Protein AF-A0A367IT60-F1 (afdb_monomer_lite)

Organism: Rhizopus stolonifer (NCBI:txid4846)

Foldseek 3Di:
DWDKFKKWFDFQVVLCVLQVDACVLQVCSQVLSQLQQQQKWKDDPLWIKGQHGKDKAWCDCVNHVPHDDPDPPADDQFQPAQARNGRWGFFWHQDPVATFTWIDGNTIIITRQWMATQAVRDIDHGRHDPPDGDDSVMTIMTTPVSVVVSVVVVVVSVVVPPDDDDDDPDDDAHEHDDDDDDDTMWIGTRPDHDIDDDHDDDDPDDDD

Structure (mmCIF, N/CA/C/O backbone):
data_AF-A0A367IT60-F1
#
_entry.id   AF-A0A367IT60-F1
#
loop_
_atom_site.group_PDB
_atom_site.id
_atom_site.type_symbol
_atom_site.label_atom_id
_atom_site.label_alt_id
_atom_site.label_comp_id
_atom_site.label_asym_id
_atom_site.label_entity_id
_atom_site.label_seq_id
_atom_site.pdbx_PDB_ins_code
_atom_site.Cartn_x
_atom_site.Cartn_y
_atom_site.Cartn_z
_atom_site.occupancy
_atom_site.B_iso_or_equiv
_atom_site.auth_seq_id
_atom_site.auth_comp_id
_atom_site.auth_asym_id
_atom_site.auth_atom_id
_atom_site.pdbx_PDB_model_num
ATOM 1 N N . MET A 1 1 ? 6.412 -28.898 -2.284 1.00 34.16 1 MET A N 1
ATOM 2 C CA . MET A 1 1 ? 5.123 -28.347 -1.826 1.00 34.16 1 MET A CA 1
ATOM 3 C C . MET A 1 1 ? 4.813 -27.210 -2.779 1.00 34.16 1 MET A C 1
ATOM 5 O O . MET A 1 1 ? 5.613 -26.288 -2.839 1.00 34.16 1 MET A O 1
ATOM 9 N N . ASN A 1 2 ? 3.789 -27.350 -3.621 1.00 36.22 2 ASN A N 1
ATOM 10 C CA . ASN A 1 2 ? 3.426 -26.314 -4.592 1.00 36.22 2 ASN A CA 1
ATOM 11 C C . ASN A 1 2 ? 2.571 -25.274 -3.866 1.00 36.22 2 ASN A C 1
ATOM 13 O O . ASN A 1 2 ? 1.604 -25.653 -3.205 1.00 36.22 2 ASN A O 1
ATOM 17 N N . LEU A 1 3 ? 2.954 -23.999 -3.942 1.00 42.91 3 LEU A N 1
ATOM 18 C CA . LEU A 1 3 ? 2.134 -22.900 -3.444 1.00 42.91 3 LEU A CA 1
ATOM 19 C C . LEU A 1 3 ? 1.225 -22.458 -4.593 1.00 42.91 3 LEU A C 1
ATOM 21 O O . LEU A 1 3 ? 1.714 -21.967 -5.608 1.00 42.91 3 LEU A O 1
ATOM 25 N N . HIS A 1 4 ? -0.073 -22.699 -4.440 1.00 52.97 4 HIS A N 1
ATOM 26 C CA . HIS A 1 4 ? -1.099 -22.313 -5.398 1.00 52.97 4 HIS A CA 1
ATOM 27 C C . HIS A 1 4 ? -1.731 -21.011 -4.909 1.00 52.97 4 HIS A C 1
ATOM 29 O O . HIS A 1 4 ? -2.380 -21.011 -3.863 1.00 52.97 4 HIS A O 1
ATOM 35 N N . VAL A 1 5 ? -1.522 -19.918 -5.641 1.00 56.31 5 VAL A N 1
ATOM 36 C CA . VAL A 1 5 ? -2.096 -18.606 -5.313 1.00 56.31 5 VAL A CA 1
ATOM 37 C C . VAL A 1 5 ? -3.173 -18.300 -6.341 1.00 56.31 5 VAL A C 1
ATOM 39 O O . VAL A 1 5 ? -2.920 -18.312 -7.548 1.00 56.31 5 VAL A O 1
ATOM 42 N N . GLU A 1 6 ? -4.391 -18.081 -5.858 1.00 62.41 6 GLU A N 1
ATOM 43 C CA . GLU A 1 6 ? -5.537 -17.724 -6.686 1.00 62.41 6 GLU A CA 1
ATOM 44 C C . GLU A 1 6 ? -5.772 -16.231 -6.533 1.00 62.41 6 GLU A C 1
ATOM 46 O O . GLU A 1 6 ? -5.955 -15.737 -5.428 1.00 62.41 6 GLU A O 1
ATOM 51 N N . ILE A 1 7 ? -5.741 -15.495 -7.636 1.00 65.81 7 ILE A N 1
ATOM 52 C CA . ILE A 1 7 ? -5.721 -14.041 -7.604 1.00 65.81 7 ILE A CA 1
ATOM 53 C C . ILE A 1 7 ? -6.956 -13.489 -8.310 1.00 65.81 7 ILE A C 1
ATOM 55 O O . ILE A 1 7 ? -7.260 -13.861 -9.446 1.00 65.81 7 ILE A O 1
ATOM 59 N N . VAL A 1 8 ? -7.635 -12.544 -7.661 1.00 70.69 8 VAL A N 1
ATOM 60 C CA . VAL A 1 8 ? -8.839 -11.890 -8.183 1.00 70.69 8 VAL A CA 1
ATOM 61 C C . VAL A 1 8 ? -8.596 -10.401 -8.374 1.00 70.69 8 VAL A C 1
ATOM 63 O O . VAL A 1 8 ? -7.929 -9.723 -7.587 1.00 70.69 8 VAL A O 1
ATOM 66 N N . ARG A 1 9 ? -9.163 -9.870 -9.460 1.00 68.31 9 ARG A N 1
ATOM 67 C CA . ARG A 1 9 ? -9.244 -8.427 -9.664 1.00 68.31 9 ARG A CA 1
ATOM 68 C C . ARG A 1 9 ? -10.384 -7.876 -8.816 1.00 68.31 9 ARG A C 1
ATOM 70 O O . ARG A 1 9 ? -11.542 -8.168 -9.095 1.00 68.31 9 ARG A O 1
ATOM 77 N N . ILE A 1 10 ? -10.052 -7.034 -7.848 1.00 66.50 10 ILE A N 1
ATOM 78 C CA . ILE A 1 10 ? -11.044 -6.456 -6.938 1.00 66.50 10 ILE A CA 1
ATOM 79 C C . ILE A 1 10 ? -11.822 -5.329 -7.639 1.00 66.50 10 ILE A C 1
ATOM 81 O O . ILE A 1 10 ? -11.261 -4.602 -8.470 1.00 66.50 10 ILE A O 1
ATOM 85 N N . GLN A 1 11 ? -13.115 -5.194 -7.321 1.00 64.44 11 GLN A N 1
ATOM 86 C CA . GLN A 1 11 ? -13.953 -4.073 -7.762 1.00 64.44 11 GLN A CA 1
ATOM 87 C C . GLN A 1 11 ? -13.959 -2.906 -6.758 1.00 64.44 11 GLN A C 1
ATOM 89 O O . GLN A 1 11 ? -13.583 -3.049 -5.598 1.00 64.44 11 GLN A O 1
ATOM 94 N N . GLN A 1 12 ? -14.402 -1.734 -7.222 1.00 60.06 12 GLN A N 1
ATOM 95 C CA . GLN A 1 12 ? -14.350 -0.453 -6.509 1.00 60.06 12 GLN A CA 1
ATOM 96 C C . GLN A 1 12 ? -14.848 -0.509 -5.050 1.00 60.06 12 GLN A C 1
ATOM 98 O O . GLN A 1 12 ? -14.154 -0.061 -4.137 1.00 60.06 12 GLN A O 1
ATOM 103 N N . ASP A 1 13 ? -16.024 -1.094 -4.821 1.00 60.28 13 ASP A N 1
ATOM 104 C CA . ASP A 1 13 ? -16.688 -1.059 -3.510 1.00 60.28 13 ASP A CA 1
ATOM 105 C C . ASP A 1 13 ? -16.066 -2.027 -2.491 1.00 60.28 13 ASP A C 1
ATOM 107 O O . ASP A 1 13 ? -16.102 -1.785 -1.285 1.00 60.28 13 ASP A O 1
ATOM 111 N N . GLU A 1 14 ? -15.436 -3.100 -2.968 1.00 67.06 14 GLU A N 1
ATOM 112 C CA . GLU A 1 14 ? -14.807 -4.113 -2.120 1.00 67.06 14 GLU A CA 1
ATOM 113 C C . GLU A 1 14 ? -13.470 -3.606 -1.565 1.00 67.06 14 GLU A C 1
ATOM 115 O O . GLU A 1 14 ? -13.200 -3.736 -0.375 1.00 67.06 14 GLU A O 1
ATOM 120 N N . MET A 1 15 ? -12.647 -2.946 -2.387 1.00 68.81 15 MET A N 1
ATOM 121 C CA . MET A 1 15 ? -11.291 -2.545 -1.989 1.00 68.81 15 MET A CA 1
ATOM 122 C C . MET A 1 15 ? -11.267 -1.437 -0.935 1.00 68.81 15 MET A C 1
ATOM 124 O O . MET A 1 15 ? -10.523 -1.529 0.046 1.00 68.81 15 MET A O 1
ATOM 128 N N . THR A 1 16 ? -12.111 -0.417 -1.111 1.00 63.84 16 THR A N 1
ATOM 129 C CA . THR A 1 16 ? -12.249 0.674 -0.137 1.00 63.84 16 THR A CA 1
ATOM 130 C C . THR A 1 16 ? -12.688 0.126 1.223 1.00 63.84 16 THR A C 1
ATOM 132 O O . THR A 1 16 ? -12.160 0.520 2.256 1.00 63.84 16 THR A O 1
ATOM 135 N N . GLY A 1 17 ? -13.590 -0.862 1.235 1.00 73.56 17 GLY A N 1
ATOM 136 C CA . GLY A 1 17 ? -14.027 -1.523 2.463 1.00 73.56 17 GLY A CA 1
ATOM 137 C C . GLY A 1 17 ? -12.948 -2.372 3.143 1.00 73.56 17 GLY A C 1
ATOM 138 O O . GLY A 1 17 ? -13.026 -2.574 4.354 1.00 73.56 17 GLY A O 1
ATOM 139 N N . LEU A 1 18 ? -11.950 -2.864 2.408 1.00 81.19 18 LEU A N 1
ATOM 140 C CA . LEU A 1 18 ? -10.878 -3.688 2.968 1.00 81.19 18 LEU A CA 1
ATOM 141 C C . LEU A 1 18 ? -9.749 -2.832 3.564 1.00 81.19 18 LEU A C 1
ATOM 143 O O . LEU A 1 18 ? -9.312 -3.070 4.692 1.00 81.19 18 LEU A O 1
ATOM 147 N N . LEU A 1 19 ? -9.278 -1.825 2.828 1.00 84.00 19 LEU A N 1
ATOM 148 C CA . LEU A 1 19 ? -8.093 -1.051 3.216 1.00 84.00 19 LEU A CA 1
ATOM 149 C C . LEU A 1 19 ? -8.421 0.190 4.058 1.00 84.00 19 LEU A C 1
ATOM 151 O O . LEU A 1 19 ? -7.599 0.588 4.875 1.00 84.00 19 LEU A O 1
ATOM 155 N N . ASP A 1 20 ? -9.621 0.763 3.934 1.00 84.88 20 ASP A N 1
ATOM 156 C CA . ASP A 1 20 ? -9.965 2.063 4.532 1.00 84.88 20 ASP A CA 1
ATOM 157 C C . ASP A 1 20 ? -10.677 1.963 5.893 1.00 84.88 20 ASP A C 1
ATOM 159 O O . ASP A 1 20 ? -11.515 2.787 6.262 1.00 84.88 20 ASP A O 1
ATOM 163 N N . ARG A 1 21 ? -10.385 0.913 6.667 1.00 84.25 21 ARG A N 1
ATOM 164 C CA . ARG A 1 21 ? -10.966 0.741 8.007 1.00 84.25 21 ARG A CA 1
ATOM 165 C C . ARG A 1 21 ? -10.292 1.656 9.022 1.00 84.25 21 ARG A C 1
ATOM 167 O O . ARG A 1 21 ? -9.098 1.930 8.931 1.00 84.25 21 ARG A O 1
ATOM 174 N N . ASP A 1 22 ? -11.061 2.083 10.019 1.00 82.25 22 ASP A N 1
ATOM 175 C CA . ASP A 1 22 ? -10.559 2.897 11.123 1.00 82.25 22 ASP A CA 1
ATOM 176 C C . ASP A 1 22 ? -9.694 2.055 12.077 1.00 82.25 22 ASP A C 1
ATOM 178 O O . ASP A 1 22 ? -10.167 1.124 12.739 1.00 82.25 22 ASP A O 1
ATOM 182 N N . TRP A 1 23 ? -8.408 2.392 12.149 1.00 86.38 23 TRP A N 1
ATOM 183 C CA . TRP A 1 23 ? -7.440 1.720 13.013 1.00 86.38 23 TRP A CA 1
ATOM 184 C C . TRP A 1 23 ? -7.543 2.150 14.481 1.00 86.38 23 TRP A C 1
ATOM 186 O O . TRP A 1 23 ? -7.019 1.441 15.340 1.00 86.38 23 TRP A O 1
ATOM 196 N N . LEU A 1 24 ? -8.235 3.253 14.800 1.00 83.31 24 LEU A N 1
ATOM 197 C CA . LEU A 1 24 ? -8.541 3.615 16.190 1.00 83.31 24 LEU A CA 1
ATOM 198 C C . LEU A 1 24 ? -9.512 2.602 16.790 1.00 83.31 24 LEU A C 1
ATOM 200 O O . LEU A 1 24 ? -9.341 2.162 17.928 1.00 83.31 24 LEU A O 1
ATOM 204 N N . GLN A 1 25 ? -10.519 2.214 16.007 1.00 81.88 25 GLN A N 1
ATOM 205 C CA . GLN A 1 25 ? -11.516 1.234 16.418 1.00 81.88 25 GLN A CA 1
ATOM 206 C C . GLN A 1 25 ? -10.992 -0.204 16.307 1.00 81.88 25 GLN A C 1
ATOM 208 O O . GLN A 1 25 ? -11.283 -1.033 17.171 1.00 81.88 25 GLN A O 1
ATOM 213 N N . TYR A 1 26 ? -10.204 -0.502 15.269 1.00 82.00 26 TYR A N 1
ATOM 214 C CA . TYR A 1 26 ? -9.734 -1.854 14.972 1.00 82.00 26 TYR A CA 1
ATOM 215 C C . TYR A 1 26 ? -8.217 -1.892 14.724 1.00 82.00 26 TYR A C 1
ATOM 217 O O . TYR A 1 26 ? -7.756 -2.096 13.602 1.00 82.00 26 TYR A O 1
ATOM 225 N N . LEU A 1 27 ? -7.412 -1.727 15.777 1.00 80.44 27 LEU A N 1
ATOM 226 C CA . LEU A 1 27 ? -5.946 -1.624 15.668 1.00 80.44 27 LEU A CA 1
ATOM 227 C C . LEU A 1 27 ? -5.282 -2.832 14.977 1.00 80.44 27 LEU A C 1
ATOM 229 O O . LEU A 1 27 ? -4.270 -2.689 14.293 1.00 80.44 27 LEU A O 1
ATOM 233 N N . GLN A 1 28 ? -5.853 -4.028 15.126 1.00 79.56 28 GLN A N 1
ATOM 234 C CA . GLN A 1 28 ? -5.410 -5.261 14.468 1.00 79.56 28 GLN A CA 1
ATOM 235 C C . GLN A 1 28 ? -5.535 -5.215 12.939 1.00 79.56 28 GLN A C 1
ATOM 237 O O . GLN A 1 28 ? -4.844 -5.971 12.250 1.00 79.56 28 GLN A O 1
ATOM 242 N N . MET A 1 29 ? -6.362 -4.314 12.397 1.00 83.62 29 MET A N 1
ATOM 243 C CA . MET A 1 29 ? -6.548 -4.199 10.955 1.00 83.62 29 MET A CA 1
ATOM 244 C C . MET A 1 29 ? -5.272 -3.788 10.252 1.00 83.62 29 MET A C 1
ATOM 246 O O . MET A 1 29 ? -5.052 -4.309 9.173 1.00 83.62 29 MET A O 1
ATOM 250 N N . ARG A 1 30 ? -4.378 -3.015 10.889 1.00 85.75 30 ARG A N 1
ATOM 251 C CA . ARG A 1 30 ? -3.063 -2.67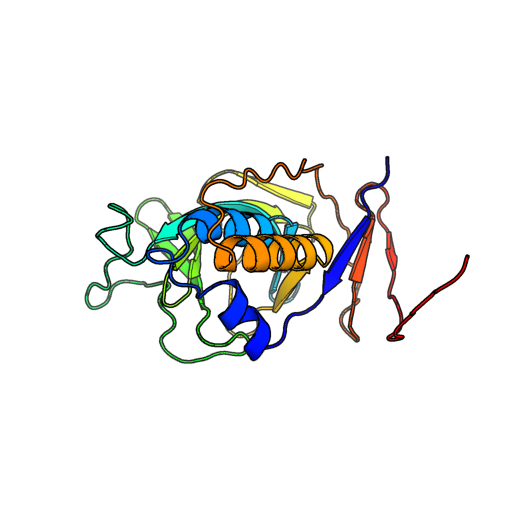1 10.318 1.00 85.75 30 ARG A CA 1
ATOM 252 C C . ARG A 1 30 ? -2.305 -3.897 9.811 1.00 85.75 30 ARG A C 1
ATOM 254 O O . ARG A 1 30 ? -1.719 -3.876 8.739 1.00 85.75 30 ARG A O 1
ATOM 261 N N . TYR A 1 31 ? -2.349 -4.984 10.583 1.00 82.81 31 TYR A N 1
ATOM 262 C CA . TYR A 1 31 ? -1.670 -6.222 10.241 1.00 82.81 31 TYR A CA 1
ATOM 263 C C . TYR A 1 31 ? -2.458 -6.971 9.159 1.00 82.81 31 TYR A C 1
ATOM 265 O O . TYR A 1 31 ? -1.868 -7.473 8.206 1.00 82.81 31 TYR A O 1
ATOM 273 N N . CYS A 1 32 ? -3.786 -7.035 9.290 1.00 84.38 32 CYS A N 1
ATOM 274 C CA . CYS A 1 32 ? -4.641 -7.763 8.350 1.00 84.38 32 CYS A CA 1
ATOM 275 C C . CYS A 1 32 ? -4.576 -7.143 6.952 1.00 84.38 32 CYS A C 1
ATOM 277 O O . CYS A 1 32 ? -4.433 -7.857 5.967 1.00 84.38 32 CYS A O 1
ATOM 279 N N . THR A 1 33 ? -4.604 -5.814 6.865 1.00 88.69 33 THR A N 1
ATOM 280 C CA . THR A 1 33 ? -4.439 -5.070 5.616 1.00 88.69 33 THR A CA 1
ATOM 281 C C . THR A 1 33 ? -3.029 -5.202 5.055 1.00 88.69 33 THR A C 1
ATOM 283 O O . THR A 1 33 ? -2.875 -5.284 3.842 1.00 88.69 33 THR A O 1
ATOM 286 N N . SER A 1 34 ? -1.994 -5.284 5.903 1.00 89.75 34 SER A N 1
ATOM 287 C CA . SER A 1 34 ? -0.647 -5.608 5.423 1.00 89.75 34 SER A CA 1
ATOM 288 C C . SER A 1 34 ? -0.603 -6.992 4.786 1.00 89.75 34 SER A C 1
ATOM 290 O O . SER A 1 34 ? -0.125 -7.098 3.666 1.00 89.75 34 SER A O 1
ATOM 292 N N . GLN A 1 35 ? -1.138 -8.028 5.443 1.00 86.06 35 GLN A N 1
ATOM 293 C CA . GLN A 1 35 ? -1.183 -9.384 4.873 1.00 86.06 35 GLN A CA 1
ATOM 294 C C . GLN A 1 35 ? -2.028 -9.458 3.605 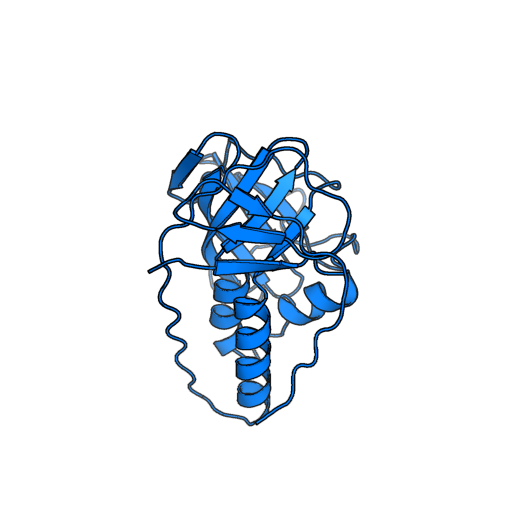1.00 86.06 35 GLN A C 1
ATOM 296 O O . GLN A 1 35 ? -1.641 -10.142 2.667 1.00 86.06 35 GLN A O 1
ATOM 301 N N . LEU A 1 36 ? -3.130 -8.706 3.547 1.00 88.06 36 LEU A N 1
ATOM 302 C CA . LEU A 1 36 ? -3.949 -8.595 2.345 1.00 88.06 36 LEU A CA 1
ATOM 303 C C . LEU A 1 36 ? -3.132 -8.123 1.136 1.00 88.06 36 LEU A C 1
ATOM 305 O O . LEU A 1 36 ? -3.354 -8.589 0.024 1.00 88.06 36 LEU A O 1
ATOM 309 N N . LEU A 1 37 ? -2.192 -7.202 1.360 1.00 90.81 37 LEU A N 1
ATOM 310 C CA . LEU A 1 37 ? -1.327 -6.651 0.320 1.00 90.81 37 LEU A CA 1
ATOM 311 C C . LEU A 1 37 ? -0.078 -7.492 0.049 1.00 90.81 37 LEU A C 1
ATOM 313 O O . LEU A 1 37 ? 0.557 -7.297 -0.985 1.00 90.81 37 LEU A O 1
ATOM 317 N N . VAL A 1 38 ? 0.298 -8.420 0.929 1.00 85.12 38 VAL A N 1
ATOM 318 C CA . VAL A 1 38 ? 1.386 -9.348 0.613 1.00 85.12 38 VAL A CA 1
ATOM 319 C C . VAL A 1 38 ? 0.902 -10.347 -0.441 1.00 85.12 38 VAL A C 1
ATOM 321 O O . VAL A 1 38 ? -0.216 -10.848 -0.379 1.00 85.12 38 VAL A O 1
ATOM 324 N N . VAL A 1 39 ? 1.744 -10.610 -1.442 1.00 84.38 39 VAL A N 1
ATOM 325 C CA . VAL A 1 39 ? 1.434 -11.358 -2.676 1.00 84.38 39 VAL A CA 1
ATOM 326 C C . VAL A 1 39 ? 0.454 -10.629 -3.608 1.00 84.38 39 VAL A C 1
ATOM 328 O O . VAL A 1 39 ? 0.178 -11.105 -4.708 1.00 84.38 39 VAL A O 1
ATOM 331 N N . ALA A 1 40 ? -0.010 -9.425 -3.256 1.00 90.06 40 ALA A N 1
ATOM 332 C CA . ALA A 1 40 ? -0.782 -8.618 -4.188 1.00 90.06 40 ALA A CA 1
ATOM 333 C C . ALA A 1 40 ? 0.046 -8.293 -5.437 1.00 90.06 40 ALA A C 1
ATOM 335 O O . ALA A 1 40 ? 1.242 -7.995 -5.353 1.00 90.06 40 ALA A O 1
ATOM 336 N N . ILE A 1 41 ? -0.603 -8.331 -6.599 1.00 91.25 41 ILE A N 1
ATOM 337 C CA . ILE A 1 41 ? 0.041 -8.042 -7.878 1.00 91.25 41 ILE A CA 1
ATOM 338 C C . ILE A 1 41 ? -0.430 -6.685 -8.383 1.00 91.25 41 ILE A C 1
ATOM 340 O O . ILE A 1 41 ? -1.628 -6.443 -8.546 1.00 91.25 41 ILE A O 1
ATOM 344 N N . LEU A 1 42 ? 0.532 -5.814 -8.677 1.00 92.38 42 LEU A N 1
ATOM 345 C CA . LEU A 1 42 ? 0.320 -4.560 -9.384 1.00 92.38 42 LEU A CA 1
ATOM 346 C C . LEU A 1 42 ? 0.756 -4.720 -10.838 1.00 92.38 42 LEU A C 1
ATOM 348 O O . LEU A 1 42 ? 1.857 -5.194 -11.112 1.00 92.38 42 LEU A O 1
ATOM 352 N N . VAL A 1 43 ? -0.098 -4.309 -11.772 1.00 91.00 43 VAL A N 1
ATOM 353 C CA . VAL A 1 43 ? 0.157 -4.389 -13.215 1.00 91.00 43 VAL A CA 1
ATOM 354 C C . VAL A 1 43 ? -0.048 -3.026 -13.857 1.00 91.00 43 VAL A C 1
ATOM 356 O O . VAL A 1 43 ? -1.145 -2.468 -13.797 1.00 91.00 43 VAL A O 1
ATOM 359 N N . GLU A 1 44 ? 0.986 -2.538 -14.535 1.00 91.00 44 GLU A N 1
ATOM 360 C CA . GLU A 1 44 ? 1.003 -1.286 -15.286 1.00 91.00 44 GLU A CA 1
ATOM 361 C C . GLU A 1 44 ? 1.603 -1.530 -16.676 1.00 91.00 44 GLU A C 1
ATOM 363 O O . GLU A 1 44 ? 2.791 -1.826 -16.814 1.00 91.00 44 GLU A O 1
ATOM 368 N N . GLY A 1 45 ? 0.783 -1.421 -1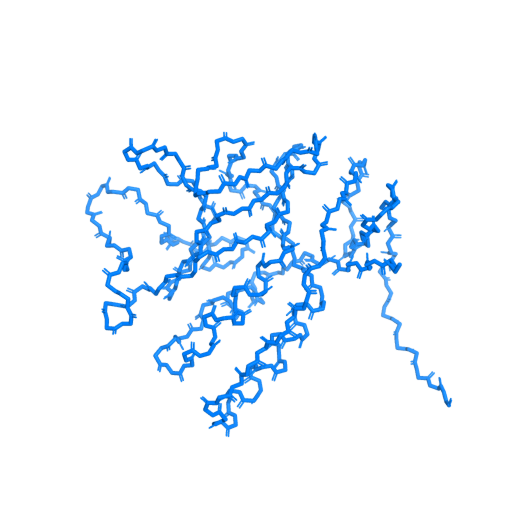7.725 1.00 89.00 45 GLY A N 1
ATOM 369 C CA . GLY A 1 45 ? 1.207 -1.764 -19.084 1.00 89.00 45 GLY A CA 1
ATOM 370 C C . GLY A 1 45 ? 1.729 -3.205 -19.169 1.00 89.00 45 GLY A C 1
ATOM 371 O O . GLY A 1 45 ? 0.987 -4.145 -18.880 1.00 89.00 45 GLY A O 1
ATOM 372 N N . SER A 1 46 ? 2.997 -3.355 -19.563 1.00 86.62 46 SER A N 1
ATOM 373 C CA . SER A 1 46 ? 3.725 -4.632 -19.628 1.00 86.62 46 SER A CA 1
ATOM 374 C C . SER A 1 46 ? 4.524 -4.960 -18.361 1.00 86.62 46 SER A C 1
ATOM 376 O O . SER A 1 46 ? 5.151 -6.012 -18.301 1.00 86.62 46 SER A O 1
ATOM 378 N N . THR A 1 47 ? 4.551 -4.067 -17.371 1.00 88.94 47 THR A N 1
ATOM 379 C CA . THR A 1 47 ? 5.300 -4.271 -16.129 1.00 88.94 47 THR A CA 1
ATOM 380 C C . THR A 1 47 ? 4.360 -4.785 -15.052 1.00 88.94 47 THR A C 1
ATOM 382 O O . THR A 1 47 ? 3.287 -4.224 -14.817 1.00 88.94 47 THR A O 1
ATOM 385 N N . SER A 1 48 ? 4.779 -5.828 -14.347 1.00 90.12 48 SER A N 1
ATOM 386 C CA . SER A 1 48 ? 4.026 -6.383 -13.225 1.00 90.12 48 SER A CA 1
ATOM 387 C C . SER A 1 48 ? 4.940 -6.665 -12.049 1.00 90.12 48 SER A C 1
ATOM 389 O O . SER A 1 48 ? 6.014 -7.242 -12.228 1.00 90.12 48 SER A O 1
ATOM 391 N N . ILE A 1 49 ? 4.497 -6.297 -10.851 1.00 90.88 49 ILE A N 1
ATOM 392 C CA . ILE A 1 49 ? 5.199 -6.586 -9.603 1.00 90.88 49 ILE A CA 1
ATOM 393 C C . ILE A 1 49 ? 4.294 -7.353 -8.646 1.00 90.88 49 ILE A C 1
ATOM 395 O O . ILE A 1 49 ? 3.120 -7.024 -8.508 1.00 90.88 49 ILE A O 1
ATOM 399 N N . ALA A 1 50 ? 4.852 -8.350 -7.966 1.00 91.31 50 ALA A N 1
ATOM 400 C CA . ALA A 1 50 ? 4.278 -8.925 -6.759 1.00 91.31 50 ALA A CA 1
ATOM 401 C C . ALA A 1 50 ? 4.850 -8.195 -5.542 1.00 91.31 50 ALA A C 1
ATOM 403 O O . ALA A 1 50 ? 6.059 -7.974 -5.449 1.00 91.31 50 ALA A O 1
ATOM 404 N N . ILE A 1 51 ? 3.987 -7.815 -4.611 1.00 92.25 51 ILE A N 1
ATOM 405 C CA . ILE A 1 51 ? 4.380 -7.183 -3.357 1.00 92.25 51 ILE A CA 1
ATOM 406 C C . ILE A 1 51 ? 4.811 -8.279 -2.383 1.00 92.25 51 ILE A C 1
ATOM 408 O O . ILE A 1 51 ? 4.032 -9.169 -2.060 1.00 92.25 51 ILE A O 1
ATOM 412 N N . ASN A 1 52 ? 6.046 -8.212 -1.890 1.00 90.06 52 ASN A N 1
ATOM 413 C CA . ASN A 1 52 ? 6.541 -9.159 -0.888 1.00 90.06 52 ASN A CA 1
ATOM 414 C C . ASN A 1 52 ? 6.309 -8.634 0.529 1.00 90.06 52 ASN A C 1
ATOM 416 O O . ASN A 1 52 ? 5.939 -9.391 1.420 1.00 90.06 52 ASN A O 1
ATOM 420 N N . THR A 1 53 ? 6.535 -7.335 0.733 1.00 90.50 53 THR A N 1
ATOM 421 C CA . THR A 1 53 ? 6.434 -6.709 2.051 1.00 90.50 53 THR A CA 1
ATOM 422 C C . THR A 1 53 ? 5.942 -5.279 1.917 1.00 90.50 53 THR A C 1
ATOM 424 O O . THR A 1 53 ? 6.371 -4.539 1.026 1.00 90.50 53 THR A O 1
ATOM 427 N N . VAL A 1 54 ? 5.077 -4.885 2.850 1.00 94.25 54 VAL A N 1
ATOM 428 C CA . VAL A 1 54 ? 4.655 -3.500 3.044 1.00 94.25 54 VAL A CA 1
ATOM 429 C C . VAL A 1 54 ? 4.910 -3.052 4.475 1.00 94.25 54 VAL A C 1
ATOM 431 O O . VAL A 1 54 ? 4.848 -3.854 5.407 1.00 94.25 54 VAL A O 1
ATOM 434 N N . GLU A 1 55 ? 5.145 -1.761 4.649 1.00 93.56 55 GLU A N 1
ATOM 435 C CA . GLU A 1 55 ? 5.166 -1.099 5.946 1.00 93.56 55 GLU A CA 1
ATOM 436 C C . GLU A 1 55 ? 3.896 -0.242 6.096 1.00 93.56 55 GLU A C 1
ATOM 438 O O . GLU A 1 55 ? 3.688 0.677 5.298 1.00 93.56 55 GLU A O 1
ATOM 443 N N . PRO A 1 56 ? 2.997 -0.578 7.041 1.00 93.56 56 PRO A N 1
ATOM 444 C CA . PRO A 1 56 ? 1.756 0.156 7.261 1.00 93.56 56 PRO A CA 1
ATOM 445 C C . PRO A 1 56 ? 1.983 1.410 8.114 1.00 93.56 56 PRO A C 1
ATOM 447 O O . PRO A 1 56 ? 2.603 1.329 9.173 1.00 93.56 56 PRO A O 1
ATOM 450 N N . TYR A 1 57 ? 1.374 2.524 7.714 1.00 93.12 57 TYR A N 1
ATOM 451 C CA . TYR A 1 57 ? 1.342 3.778 8.466 1.00 93.12 57 TYR A CA 1
ATOM 452 C C . TYR A 1 57 ? -0.087 4.290 8.623 1.00 93.12 57 TYR A C 1
ATOM 454 O O . TYR A 1 57 ? -0.866 4.285 7.663 1.00 93.12 57 TYR A O 1
ATOM 462 N N . SER A 1 58 ? -0.430 4.764 9.821 1.00 92.00 58 SER A N 1
ATOM 463 C CA . SER A 1 58 ? -1.724 5.423 10.051 1.00 92.00 58 SER A CA 1
ATOM 464 C C . SER A 1 58 ? -1.714 6.842 9.482 1.00 92.00 58 SER A C 1
ATOM 466 O O . SER A 1 58 ? -0.669 7.488 9.434 1.00 92.00 58 SER A O 1
ATOM 468 N N . ARG A 1 59 ? -2.881 7.369 9.093 1.00 91.50 59 ARG A N 1
ATOM 469 C CA . ARG A 1 59 ? -3.047 8.814 8.832 1.00 91.50 59 ARG A CA 1
ATOM 470 C C . ARG A 1 59 ? -3.341 9.620 10.094 1.00 91.50 59 ARG A C 1
ATOM 472 O O . ARG A 1 59 ? -3.279 10.845 10.056 1.00 91.50 59 ARG A O 1
ATOM 479 N N . ASP A 1 60 ? -3.669 8.948 11.194 1.00 89.25 60 ASP A N 1
ATOM 480 C CA . ASP A 1 60 ? -3.974 9.593 12.466 1.00 89.25 60 ASP A CA 1
ATOM 481 C C . ASP A 1 60 ? -2.704 9.787 13.308 1.00 89.25 60 ASP A C 1
ATOM 483 O O . ASP A 1 60 ? -2.006 8.825 13.639 1.00 89.25 60 ASP A O 1
ATOM 487 N N . ILE A 1 61 ? -2.444 11.035 13.703 1.00 89.94 61 ILE A N 1
ATOM 488 C CA . ILE A 1 61 ? -1.309 11.436 14.545 1.00 89.94 61 ILE A CA 1
ATOM 489 C C . ILE A 1 61 ? -1.279 10.745 15.914 1.00 89.94 61 ILE A C 1
ATOM 491 O O . ILE A 1 61 ? -0.207 10.552 16.483 1.00 89.94 61 ILE A O 1
ATOM 495 N N . LEU A 1 62 ? -2.437 10.368 16.459 1.00 89.31 62 LEU A N 1
ATOM 496 C CA . LEU A 1 62 ? -2.535 9.661 17.735 1.00 89.31 62 LEU A CA 1
ATOM 497 C C . LEU A 1 62 ? -2.086 8.202 17.616 1.00 89.31 62 LEU A C 1
ATOM 499 O O . LEU A 1 62 ? -1.707 7.594 18.617 1.00 89.31 62 LEU A O 1
ATOM 503 N N . LEU A 1 63 ? -2.142 7.641 16.406 1.00 86.81 63 LEU A N 1
ATOM 504 C CA . LEU A 1 63 ? -1.773 6.258 16.123 1.00 86.81 63 LEU A CA 1
ATOM 505 C C . LEU A 1 63 ? -0.361 6.121 15.563 1.00 86.81 63 LEU A C 1
ATOM 507 O O . LEU A 1 63 ? 0.268 5.085 15.781 1.00 86.81 63 LEU A O 1
ATOM 511 N N . ASP A 1 64 ? 0.124 7.129 14.838 1.00 88.94 64 ASP A N 1
ATOM 512 C CA . ASP A 1 64 ? 1.406 7.053 14.151 1.00 88.94 64 ASP A CA 1
ATOM 513 C C . ASP A 1 64 ? 2.138 8.400 14.116 1.00 88.94 64 ASP A C 1
ATOM 515 O O . ASP A 1 64 ? 1.686 9.396 13.542 1.00 88.94 64 ASP A O 1
ATOM 519 N N . ALA A 1 65 ? 3.331 8.418 14.708 1.00 89.62 65 ALA A N 1
ATOM 520 C CA . ALA A 1 65 ? 4.215 9.577 14.674 1.00 89.62 65 ALA A CA 1
ATOM 521 C C . ALA A 1 65 ? 4.732 9.876 13.255 1.00 89.62 65 ALA A C 1
ATOM 523 O O . ALA A 1 65 ? 5.095 11.017 12.972 1.00 89.62 65 ALA A O 1
ATOM 524 N N . HIS A 1 66 ? 4.736 8.875 12.370 1.00 87.69 66 HIS A N 1
ATOM 525 C CA . HIS A 1 66 ? 5.153 8.979 10.973 1.00 87.69 66 HIS A CA 1
ATOM 526 C C . HIS A 1 66 ? 3.969 9.165 10.015 1.00 87.69 66 HIS A C 1
ATOM 528 O O . HIS A 1 66 ? 4.137 8.973 8.810 1.00 87.69 66 HIS A O 1
ATOM 534 N N . HIS A 1 67 ? 2.782 9.529 10.519 1.00 88.62 67 HIS A N 1
ATOM 535 C CA . HIS A 1 67 ? 1.633 9.807 9.661 1.00 88.62 67 HIS A CA 1
ATOM 536 C C . HIS A 1 67 ? 1.989 10.829 8.573 1.00 88.62 67 HIS A C 1
ATOM 538 O O . HIS A 1 67 ? 2.697 11.815 8.805 1.00 88.62 67 HIS A O 1
ATOM 544 N N . GLU A 1 68 ? 1.482 10.596 7.364 1.00 87.88 68 GLU A N 1
ATOM 545 C CA . GLU A 1 68 ? 1.703 11.523 6.260 1.00 87.88 68 GLU A CA 1
ATOM 546 C C . GLU A 1 68 ? 1.024 12.860 6.560 1.00 87.88 68 GLU A C 1
ATOM 548 O O . GLU A 1 68 ? -0.190 12.938 6.759 1.00 87.88 68 GLU A O 1
ATOM 553 N N . GLN A 1 69 ? 1.815 13.927 6.553 1.00 82.06 69 GLN A N 1
ATOM 554 C CA . GLN A 1 69 ? 1.308 15.279 6.714 1.00 82.06 69 GLN A CA 1
ATOM 555 C C . GLN A 1 69 ? 0.944 15.841 5.347 1.00 82.06 69 GLN A C 1
ATOM 557 O O . GLN A 1 69 ? 1.788 15.949 4.457 1.00 82.06 69 GLN A O 1
ATOM 562 N N . LYS A 1 70 ? -0.315 16.252 5.192 1.00 76.44 70 LYS A N 1
ATOM 563 C CA . LYS A 1 70 ? -0.771 16.953 3.993 1.00 76.44 70 LYS A CA 1
ATOM 564 C C . LYS A 1 70 ? -0.263 18.396 4.018 1.00 76.44 70 LYS A C 1
ATOM 566 O O . LYS A 1 70 ? -0.977 19.317 4.409 1.00 76.44 70 LYS A O 1
ATOM 571 N N . LEU A 1 71 ? 1.001 18.576 3.650 1.00 78.31 71 LEU A N 1
ATOM 572 C CA . LEU A 1 71 ? 1.607 19.889 3.463 1.00 78.31 71 LEU A CA 1
ATOM 573 C C . LEU A 1 71 ? 1.175 20.474 2.113 1.00 78.31 71 LEU A C 1
ATOM 575 O O . LEU A 1 71 ? 0.952 19.748 1.144 1.00 78.31 71 LEU A O 1
ATOM 579 N N . PHE A 1 72 ? 1.032 21.798 2.057 1.00 74.31 72 PHE A N 1
ATOM 580 C CA . PHE A 1 72 ? 0.685 22.507 0.826 1.00 74.31 72 PHE A CA 1
ATOM 581 C C . PHE A 1 72 ? 1.765 22.259 -0.243 1.00 74.31 72 PHE A C 1
ATOM 583 O O . PHE A 1 72 ? 2.952 22.347 0.064 1.00 74.31 72 PHE A O 1
ATOM 590 N N . ASP A 1 73 ? 1.348 21.915 -1.465 1.00 75.50 73 ASP A N 1
ATOM 591 C CA . ASP A 1 73 ? 2.203 21.561 -2.615 1.00 75.50 73 ASP A CA 1
ATOM 592 C C . ASP A 1 73 ? 3.149 20.353 -2.438 1.00 75.50 73 ASP A C 1
ATOM 594 O O . ASP A 1 73 ? 3.993 20.094 -3.300 1.00 75.50 73 ASP A O 1
ATOM 598 N N . ALA A 1 74 ? 3.002 19.562 -1.371 1.00 81.69 74 ALA A N 1
ATOM 599 C CA . ALA A 1 74 ? 3.756 18.321 -1.213 1.00 81.69 74 ALA A CA 1
ATOM 600 C C . ALA A 1 74 ? 3.101 17.158 -1.976 1.00 81.69 74 ALA A C 1
ATOM 602 O O . ALA A 1 74 ? 1.875 17.013 -1.999 1.00 81.69 74 ALA A O 1
ATOM 603 N N . ALA A 1 75 ? 3.931 16.295 -2.571 1.00 86.69 75 ALA A N 1
ATOM 604 C CA . ALA A 1 75 ? 3.467 15.024 -3.115 1.00 86.69 75 ALA A CA 1
ATOM 605 C C . ALA A 1 75 ? 2.830 14.191 -1.996 1.00 86.69 75 ALA A C 1
ATOM 607 O O . ALA A 1 75 ? 3.359 14.118 -0.887 1.00 86.69 75 ALA A O 1
ATOM 608 N N . THR A 1 76 ? 1.693 13.573 -2.296 1.00 92.00 76 THR A N 1
ATOM 609 C CA . THR A 1 76 ? 0.862 12.914 -1.294 1.00 92.00 76 THR A CA 1
ATOM 610 C C . THR A 1 76 ? 0.271 11.619 -1.827 1.00 92.00 76 THR A C 1
ATOM 612 O O . THR A 1 76 ? -0.043 11.510 -3.015 1.00 92.00 76 THR A O 1
ATOM 615 N N . SER A 1 77 ? 0.116 10.633 -0.943 1.00 93.31 77 SER A N 1
ATOM 616 C CA . SER A 1 77 ? -0.626 9.408 -1.244 1.00 93.31 77 SER A CA 1
ATOM 617 C C . SER A 1 77 ? -2.089 9.473 -0.793 1.00 93.31 77 SER A C 1
ATOM 619 O O . SER A 1 77 ? -2.808 8.486 -0.916 1.00 93.31 77 SER A O 1
ATOM 621 N N . PHE A 1 78 ? -2.569 10.621 -0.300 1.00 92.00 78 PHE A N 1
ATOM 622 C CA . PHE A 1 78 ? -3.996 10.814 -0.053 1.00 92.00 78 PHE A CA 1
ATOM 623 C C . PHE A 1 78 ? -4.773 10.796 -1.382 1.00 92.00 78 PHE A C 1
ATOM 625 O O . PHE A 1 78 ? -4.440 11.562 -2.293 1.00 92.00 78 PHE A O 1
ATOM 632 N N . PRO A 1 79 ? -5.836 9.982 -1.504 1.00 89.81 79 PRO A N 1
ATOM 633 C CA . PRO A 1 79 ? -6.697 10.014 -2.680 1.00 89.81 79 PRO A CA 1
ATOM 634 C C . PRO A 1 79 ? -7.441 11.357 -2.733 1.00 89.81 79 PRO A C 1
ATOM 636 O O . PRO A 1 79 ? -8.085 11.774 -1.769 1.00 89.81 79 PRO A O 1
ATOM 639 N N . SER A 1 80 ? -7.331 12.070 -3.855 1.00 86.44 80 SER A N 1
ATOM 640 C CA . SER A 1 80 ? -7.992 13.370 -4.060 1.00 86.44 80 SER A CA 1
ATOM 641 C C . SER A 1 80 ? -9.423 13.234 -4.584 1.00 86.44 80 SER A C 1
ATOM 643 O O . SER A 1 80 ? -10.256 14.108 -4.351 1.00 86.44 80 SER A O 1
ATOM 645 N N . ALA A 1 81 ? -9.703 12.135 -5.278 1.00 86.38 81 ALA A N 1
ATOM 646 C CA . ALA A 1 81 ? -10.992 11.772 -5.839 1.00 86.38 81 ALA A CA 1
ATOM 647 C C . ALA A 1 81 ? -11.102 10.239 -5.865 1.00 86.38 81 ALA A C 1
ATOM 649 O O . ALA A 1 81 ? -10.067 9.568 -5.886 1.00 86.38 81 ALA A O 1
ATOM 650 N N . PRO A 1 82 ? -12.323 9.681 -5.869 1.00 84.94 82 PRO A N 1
ATOM 651 C CA . PRO A 1 82 ? -12.496 8.249 -6.038 1.00 84.94 82 PRO A CA 1
ATOM 652 C C . PRO A 1 82 ? -12.021 7.813 -7.430 1.00 84.94 82 PRO A C 1
ATOM 654 O O . PRO A 1 82 ? -12.351 8.446 -8.436 1.00 84.94 82 PRO A O 1
ATOM 657 N N . ASP A 1 83 ? -11.265 6.724 -7.476 1.00 81.62 83 ASP A N 1
ATOM 658 C CA . ASP A 1 83 ? -10.807 6.062 -8.691 1.00 81.62 83 ASP A CA 1
ATOM 659 C C . ASP A 1 83 ? -11.524 4.708 -8.878 1.00 81.62 83 ASP A C 1
ATOM 661 O O . ASP A 1 83 ? -12.582 4.446 -8.298 1.00 81.62 83 ASP A O 1
ATOM 665 N N . ARG A 1 84 ? -10.963 3.820 -9.706 1.00 81.25 84 ARG A N 1
ATOM 666 C CA . ARG A 1 84 ? -11.534 2.489 -9.972 1.00 81.25 84 ARG A CA 1
ATOM 667 C C . ARG A 1 84 ? -11.564 1.549 -8.756 1.00 81.25 84 ARG A C 1
ATOM 669 O O . ARG A 1 84 ? -12.232 0.521 -8.823 1.00 81.25 84 ARG A O 1
ATOM 676 N N . TYR A 1 85 ? -10.806 1.866 -7.713 1.00 83.75 85 TYR A N 1
ATOM 677 C CA . TYR A 1 85 ? -10.685 1.152 -6.443 1.00 83.75 85 TYR A CA 1
ATOM 678 C C . TYR A 1 85 ? -11.255 1.970 -5.272 1.00 83.75 85 TYR A C 1
ATOM 680 O O . TYR A 1 85 ? -11.071 1.600 -4.115 1.00 83.75 85 TYR A O 1
ATOM 688 N N . GLY A 1 86 ? -11.965 3.063 -5.577 1.00 86.19 86 GLY A N 1
ATOM 689 C CA . GLY A 1 86 ? -12.609 3.942 -4.613 1.00 86.19 86 GLY A CA 1
ATOM 690 C C . GLY A 1 86 ? -11.646 5.009 -4.122 1.00 86.19 86 GLY A C 1
ATOM 691 O O . GLY A 1 86 ? -10.924 5.606 -4.912 1.00 86.19 86 GLY A O 1
ATOM 692 N N . PHE A 1 87 ? -11.637 5.295 -2.823 1.00 89.38 87 PHE A N 1
ATOM 693 C CA . PHE A 1 87 ? -10.660 6.221 -2.244 1.00 89.38 87 PHE A CA 1
ATOM 694 C C . PHE A 1 87 ? -9.343 5.496 -1.950 1.00 89.38 87 PHE A C 1
ATOM 696 O O . PHE A 1 87 ? -8.907 5.393 -0.804 1.00 89.38 87 PHE A O 1
ATOM 703 N N . LEU A 1 88 ? -8.719 4.989 -3.012 1.00 90.31 88 LEU A N 1
ATOM 704 C CA . LEU A 1 88 ? -7.391 4.398 -2.991 1.00 90.31 88 LEU A CA 1
ATOM 705 C C . LEU A 1 88 ? -6.490 5.163 -3.963 1.00 90.31 88 LEU A C 1
ATOM 707 O O . LEU A 1 88 ? -6.917 5.596 -5.028 1.00 90.31 88 LEU A O 1
ATOM 711 N N . SER A 1 89 ? -5.231 5.335 -3.593 1.00 91.94 89 SER A N 1
ATOM 712 C CA . SER A 1 89 ? -4.198 5.931 -4.428 1.00 91.94 89 SER A CA 1
ATOM 713 C C . SER A 1 89 ? -3.013 4.983 -4.469 1.00 91.94 89 SER A C 1
ATOM 715 O O . SER A 1 89 ? -2.458 4.643 -3.429 1.00 91.94 89 SER A O 1
ATOM 717 N N . ILE A 1 90 ? -2.618 4.540 -5.658 1.00 93.69 90 ILE A N 1
ATOM 718 C CA . ILE A 1 90 ? -1.379 3.784 -5.851 1.00 93.69 90 ILE A CA 1
ATOM 719 C C . ILE A 1 90 ? -0.433 4.713 -6.591 1.00 93.69 90 ILE A C 1
ATOM 721 O O . ILE A 1 90 ? -0.637 5.008 -7.767 1.00 93.69 90 ILE A O 1
ATOM 725 N N . CYS A 1 91 ? 0.567 5.229 -5.888 1.00 93.56 91 CYS A N 1
ATOM 726 C CA . CYS A 1 91 ? 1.411 6.291 -6.409 1.00 93.56 91 CYS A CA 1
ATOM 727 C C . CYS A 1 91 ? 2.868 6.119 -5.996 1.00 93.56 91 CYS A C 1
ATOM 729 O O . CYS A 1 91 ? 3.217 5.364 -5.091 1.00 93.56 91 CYS A O 1
ATOM 731 N N . GLN A 1 92 ? 3.733 6.841 -6.694 1.00 93.62 92 GLN A N 1
ATOM 732 C CA . GLN A 1 92 ? 5.151 6.897 -6.404 1.00 93.62 92 GLN A CA 1
ATOM 733 C C . GLN A 1 92 ? 5.460 8.281 -5.838 1.00 93.62 92 GLN A C 1
ATOM 735 O O . GLN A 1 92 ? 5.299 9.294 -6.517 1.00 93.62 92 GLN A O 1
ATOM 740 N N . LEU A 1 93 ? 5.862 8.324 -4.571 1.00 91.75 93 LEU A N 1
ATOM 741 C CA . LEU A 1 93 ? 6.186 9.564 -3.879 1.00 91.75 93 LEU A CA 1
ATOM 742 C C . LEU A 1 93 ? 7.673 9.858 -4.027 1.00 91.75 93 LEU A C 1
ATOM 744 O O . LEU A 1 93 ? 8.512 9.016 -3.705 1.00 91.75 93 LEU A O 1
ATOM 748 N N . SER A 1 94 ? 7.999 11.058 -4.504 1.00 88.38 94 SER A N 1
ATOM 749 C CA . SER A 1 94 ? 9.378 11.543 -4.514 1.00 88.38 94 SER A CA 1
ATOM 750 C C . SER A 1 94 ? 9.795 11.883 -3.089 1.00 88.38 94 SER A C 1
ATOM 752 O O . SER A 1 94 ? 9.152 12.686 -2.416 1.00 88.38 94 SER A O 1
ATOM 754 N N . THR A 1 95 ? 10.898 11.303 -2.647 1.00 83.56 95 THR A N 1
ATOM 755 C CA . THR A 1 95 ? 11.570 11.644 -1.393 1.00 83.56 95 THR A CA 1
ATOM 756 C C . THR A 1 95 ? 12.985 12.140 -1.703 1.00 83.56 95 THR A C 1
ATOM 758 O O . THR A 1 95 ? 13.435 11.986 -2.839 1.00 83.56 95 THR A O 1
ATOM 761 N N . PRO A 1 96 ? 13.695 12.764 -0.746 1.00 82.88 96 PRO A N 1
ATOM 762 C CA . PRO A 1 96 ? 15.076 13.194 -0.966 1.00 82.88 96 PRO A CA 1
ATOM 763 C C . PRO A 1 96 ? 16.012 12.051 -1.372 1.00 82.88 96 PRO A C 1
ATOM 765 O O . PRO A 1 96 ? 16.962 12.282 -2.113 1.00 82.88 96 PRO A O 1
ATOM 768 N N . ASP A 1 97 ? 15.729 10.840 -0.886 1.00 76.88 97 ASP A N 1
ATOM 769 C CA . ASP A 1 97 ? 16.582 9.673 -1.094 1.00 76.88 97 ASP A CA 1
ATOM 770 C C . ASP A 1 97 ? 16.294 8.967 -2.426 1.00 76.88 97 ASP A C 1
ATOM 772 O O . ASP A 1 97 ? 17.231 8.529 -3.084 1.00 76.88 97 ASP A O 1
ATOM 776 N N . ASP A 1 98 ? 15.018 8.854 -2.817 1.00 86.25 98 ASP A N 1
ATOM 777 C CA . ASP A 1 98 ? 14.562 8.294 -4.099 1.00 86.25 98 ASP A CA 1
ATOM 778 C C . ASP A 1 98 ? 13.019 8.355 -4.195 1.00 86.25 98 ASP A C 1
ATOM 780 O O . ASP A 1 98 ? 12.338 9.058 -3.443 1.00 86.25 98 ASP A O 1
ATOM 784 N N . PHE A 1 99 ? 12.439 7.556 -5.080 1.00 90.50 99 PHE A N 1
ATOM 785 C CA . PHE A 1 99 ? 11.023 7.323 -5.219 1.00 90.50 99 PHE A CA 1
ATOM 786 C C . PHE A 1 99 ? 10.516 6.103 -4.443 1.00 90.50 99 PHE A C 1
ATOM 788 O O . PHE A 1 99 ? 11.072 5.005 -4.525 1.00 90.50 99 PHE A O 1
ATOM 795 N N . LYS A 1 100 ? 9.391 6.283 -3.750 1.00 93.25 100 LYS A N 1
ATOM 796 C CA . LYS A 1 100 ? 8.767 5.263 -2.903 1.00 93.25 100 LYS A CA 1
ATOM 797 C C . LYS A 1 100 ? 7.379 4.901 -3.410 1.00 93.25 100 LYS A C 1
ATOM 799 O O . LYS A 1 100 ? 6.507 5.767 -3.491 1.00 93.25 100 LYS A O 1
ATOM 804 N N . LEU A 1 101 ? 7.160 3.627 -3.727 1.00 95.50 101 LEU A N 1
ATOM 805 C CA . LEU A 1 101 ? 5.842 3.133 -4.117 1.00 95.50 101 LEU A CA 1
ATOM 806 C C . LEU A 1 101 ? 4.951 3.002 -2.879 1.00 95.50 101 LEU A C 1
ATOM 808 O O . LEU A 1 101 ? 5.278 2.283 -1.937 1.00 95.50 101 LEU A O 1
ATOM 812 N N . THR A 1 102 ? 3.824 3.704 -2.896 1.00 95.06 102 THR A N 1
ATOM 813 C CA . THR A 1 102 ? 2.890 3.796 -1.776 1.00 95.06 102 THR A CA 1
ATOM 814 C C . THR A 1 102 ? 1.475 3.475 -2.242 1.00 95.06 102 THR A C 1
ATOM 816 O O . THR A 1 102 ? 1.032 3.948 -3.288 1.00 95.06 102 THR A O 1
ATOM 819 N N . ILE A 1 103 ? 0.759 2.687 -1.443 1.00 94.88 103 ILE A N 1
ATOM 820 C CA . ILE A 1 103 ? -0.680 2.453 -1.575 1.00 94.88 103 ILE A CA 1
ATOM 821 C C . ILE A 1 103 ? -1.355 3.213 -0.433 1.00 94.88 103 ILE A C 1
ATOM 823 O O . ILE A 1 103 ? -1.229 2.826 0.724 1.00 94.88 103 ILE A O 1
ATOM 827 N N . GLY A 1 104 ? -2.017 4.324 -0.730 1.00 93.94 104 GLY A N 1
ATOM 828 C CA . GLY A 1 104 ? -2.676 5.186 0.247 1.00 93.94 104 GLY A CA 1
ATOM 829 C C . GLY A 1 104 ? -4.196 5.076 0.202 1.00 93.94 104 GLY A C 1
ATOM 830 O O . GLY A 1 104 ? -4.786 5.026 -0.872 1.00 93.94 104 GLY A O 1
ATOM 831 N N . SER A 1 105 ? -4.830 5.093 1.371 1.00 92.06 105 SER A N 1
ATOM 832 C CA . SER A 1 105 ? -6.269 5.298 1.554 1.00 92.06 105 SER A CA 1
ATOM 833 C C . SER A 1 105 ? -6.523 6.596 2.342 1.00 92.06 105 SER A C 1
ATOM 835 O O . SER A 1 105 ? -5.600 7.400 2.551 1.00 92.06 105 SER A O 1
ATOM 837 N N . LEU A 1 106 ? -7.769 6.830 2.766 1.00 89.75 106 LEU A N 1
ATOM 838 C CA . LEU A 1 106 ? -8.127 7.949 3.640 1.00 89.75 106 LEU A CA 1
ATOM 839 C C . LEU A 1 106 ? -7.655 7.727 5.082 1.00 89.75 106 LEU A C 1
ATOM 841 O O . LEU A 1 106 ? -7.265 8.692 5.738 1.00 89.75 106 LEU A O 1
ATOM 845 N N . THR A 1 107 ? -7.674 6.485 5.572 1.00 90.12 107 THR A N 1
ATOM 846 C CA . THR A 1 107 ? -7.313 6.144 6.959 1.00 90.12 107 THR A CA 1
ATOM 847 C C . THR A 1 107 ? -5.870 5.680 7.136 1.00 90.12 107 THR A C 1
ATOM 849 O O . THR A 1 107 ? -5.308 5.850 8.221 1.00 90.12 107 THR A O 1
ATOM 852 N N . CYS A 1 108 ? -5.229 5.138 6.096 1.00 92.19 108 CYS A N 1
ATOM 853 C CA . CYS A 1 108 ? -3.867 4.612 6.198 1.00 92.19 108 CYS A CA 1
ATOM 854 C C . CYS A 1 108 ? -3.057 4.720 4.897 1.00 92.19 108 CYS A C 1
ATOM 856 O O . CYS A 1 108 ? -3.526 5.200 3.865 1.00 92.19 108 CYS A O 1
ATOM 858 N N . SER A 1 109 ? -1.796 4.300 4.961 1.00 94.50 109 SER A N 1
ATOM 859 C CA . SER A 1 109 ? -0.936 4.094 3.796 1.00 94.50 109 SER A CA 1
ATOM 860 C C . SER A 1 109 ? -0.010 2.908 3.997 1.00 94.50 109 SER A C 1
ATOM 862 O O . SER A 1 109 ? 0.343 2.571 5.123 1.00 94.50 109 SER A O 1
ATOM 864 N N . PHE A 1 110 ? 0.402 2.296 2.896 1.00 95.06 110 PHE A N 1
ATOM 865 C CA . PHE A 1 110 ? 1.294 1.150 2.866 1.00 95.06 110 PHE A CA 1
ATOM 866 C C . PHE A 1 110 ? 2.466 1.465 1.950 1.00 95.06 110 PHE A C 1
ATOM 868 O O . PHE A 1 110 ? 2.297 1.617 0.739 1.00 95.06 110 PHE A O 1
ATOM 875 N N . LEU A 1 111 ? 3.654 1.561 2.532 1.00 95.00 111 LEU A N 1
ATOM 876 C CA . LEU A 1 111 ? 4.896 1.696 1.788 1.00 95.00 111 LEU A CA 1
ATOM 877 C C . LEU A 1 111 ? 5.345 0.316 1.322 1.00 95.00 111 LEU A C 1
ATOM 879 O O . LEU A 1 111 ? 5.543 -0.573 2.145 1.00 95.00 111 LEU A O 1
ATOM 883 N N . VAL A 1 112 ? 5.543 0.125 0.022 1.00 95.12 112 VAL A N 1
ATOM 884 C CA . VAL A 1 112 ? 6.121 -1.119 -0.496 1.00 95.12 112 VAL A CA 1
ATOM 885 C C . VAL A 1 112 ? 7.615 -1.129 -0.174 1.00 95.12 112 VAL A C 1
ATOM 887 O O . VAL A 1 112 ? 8.369 -0.287 -0.656 1.00 95.12 112 VAL A O 1
ATOM 890 N N . THR A 1 113 ? 8.042 -2.076 0.664 1.00 93.62 113 THR A N 1
ATOM 891 C CA . THR A 1 113 ? 9.440 -2.216 1.121 1.00 93.62 113 THR A CA 1
ATOM 892 C C . THR A 1 113 ? 10.137 -3.442 0.542 1.00 93.62 113 THR A C 1
ATOM 894 O O . THR A 1 113 ? 11.348 -3.612 0.693 1.00 93.62 113 THR A O 1
ATOM 897 N N . SER A 1 114 ? 9.392 -4.317 -0.131 1.00 91.75 114 SER A N 1
ATOM 898 C CA . SER A 1 114 ? 9.958 -5.310 -1.032 1.00 91.75 114 SER A CA 1
ATOM 899 C C . SER A 1 114 ? 8.940 -5.723 -2.086 1.00 91.75 114 SER A C 1
ATOM 901 O O . SER A 1 114 ? 7.757 -5.904 -1.793 1.00 91.75 114 SER A O 1
ATOM 903 N N . SER A 1 115 ? 9.416 -5.913 -3.312 1.00 92.06 115 SER A N 1
ATOM 904 C CA . SER A 1 115 ? 8.622 -6.438 -4.418 1.00 92.06 115 SER A CA 1
ATOM 905 C C . SER A 1 115 ? 9.464 -7.311 -5.348 1.00 92.06 115 SER A C 1
ATOM 907 O O . SER A 1 115 ? 10.696 -7.257 -5.343 1.00 92.06 115 SER A O 1
ATOM 909 N N . LEU A 1 116 ? 8.792 -8.132 -6.147 1.00 89.00 116 LEU A N 1
ATOM 910 C CA . LEU A 1 116 ? 9.373 -8.924 -7.221 1.00 89.00 116 LEU A CA 1
ATOM 911 C C . LEU A 1 116 ? 8.738 -8.498 -8.544 1.00 89.00 116 LEU A C 1
ATOM 913 O O . LEU A 1 116 ? 7.536 -8.658 -8.732 1.00 89.00 116 LEU A O 1
ATOM 917 N N . ARG A 1 117 ? 9.543 -8.016 -9.488 1.00 87.31 117 ARG A N 1
ATOM 918 C CA . ARG A 1 117 ? 9.144 -7.874 -10.890 1.00 87.31 117 ARG A CA 1
ATOM 919 C C . ARG A 1 117 ? 8.960 -9.243 -11.514 1.00 87.31 117 ARG A C 1
ATOM 921 O O . ARG A 1 117 ? 9.905 -10.025 -11.570 1.00 87.31 117 ARG A O 1
ATOM 928 N N . LEU A 1 118 ? 7.753 -9.501 -11.992 1.00 84.75 118 LEU A N 1
ATOM 929 C CA . LEU A 1 118 ? 7.343 -10.788 -12.550 1.00 84.75 118 LEU A CA 1
ATOM 930 C C . LEU A 1 118 ? 7.697 -10.895 -14.038 1.00 84.75 118 LEU A C 1
ATOM 932 O O . LEU A 1 118 ? 7.914 -11.985 -14.545 1.00 84.75 118 LEU A O 1
ATOM 936 N N . ASP A 1 119 ? 7.829 -9.763 -14.728 1.00 80.06 119 ASP A N 1
ATOM 937 C CA . ASP A 1 119 ? 8.161 -9.709 -16.154 1.00 80.06 119 ASP A CA 1
ATOM 938 C C . ASP A 1 119 ? 9.637 -10.034 -16.443 1.00 80.06 119 ASP A C 1
ATOM 940 O O . ASP A 1 119 ? 9.966 -10.591 -17.486 1.00 80.06 119 ASP A O 1
ATOM 944 N N . ILE A 1 120 ? 10.531 -9.710 -15.504 1.00 81.38 120 ILE A N 1
ATOM 945 C CA . ILE A 1 120 ? 11.981 -9.931 -15.642 1.00 81.38 120 ILE A CA 1
ATOM 946 C C . ILE A 1 120 ? 12.602 -10.709 -14.476 1.00 81.38 120 ILE A C 1
ATOM 948 O O . ILE A 1 120 ? 13.823 -10.821 -14.406 1.00 81.38 120 ILE A O 1
ATOM 952 N N . ILE A 1 121 ? 11.783 -11.215 -13.548 1.00 81.38 121 ILE A N 1
ATOM 953 C CA . ILE A 1 121 ? 12.210 -11.969 -12.357 1.00 81.38 121 ILE A CA 1
ATOM 954 C C . ILE A 1 121 ? 13.315 -11.215 -11.590 1.00 81.38 121 ILE A C 1
ATOM 956 O O . ILE A 1 121 ? 14.438 -11.688 -11.418 1.00 81.38 121 ILE A O 1
ATOM 960 N N . SER A 1 122 ? 13.004 -9.993 -11.149 1.00 83.56 122 SER A N 1
ATOM 961 C CA . SER A 1 122 ? 13.949 -9.119 -10.438 1.00 83.56 122 SER A CA 1
ATOM 962 C C . SER A 1 122 ? 13.382 -8.667 -9.100 1.00 83.56 122 SER A C 1
ATOM 964 O O . SER A 1 122 ? 12.251 -8.196 -9.029 1.00 83.56 122 SER A O 1
ATOM 966 N N . VAL A 1 123 ? 14.161 -8.803 -8.029 1.00 86.81 123 VAL A N 1
ATOM 967 C CA . VAL A 1 123 ? 13.740 -8.424 -6.676 1.00 86.81 123 VAL A CA 1
ATOM 968 C C . VAL A 1 123 ? 14.191 -7.001 -6.369 1.00 86.81 123 VAL A C 1
ATOM 970 O O . VAL A 1 123 ? 15.350 -6.651 -6.575 1.00 86.81 123 VAL A O 1
ATOM 973 N N . SER A 1 124 ? 13.285 -6.198 -5.821 1.00 86.00 124 SER A N 1
ATOM 974 C CA . SER A 1 124 ? 13.595 -4.924 -5.173 1.00 86.00 124 SER A CA 1
ATOM 975 C C . SER A 1 124 ? 13.452 -5.082 -3.657 1.00 86.00 124 SER A C 1
ATOM 977 O O . SER A 1 124 ? 12.428 -5.562 -3.160 1.00 86.00 124 SER A O 1
ATOM 979 N N . LEU A 1 125 ? 14.509 -4.724 -2.927 1.00 87.88 125 LEU A N 1
ATOM 980 C CA . LEU A 1 125 ? 14.566 -4.739 -1.465 1.00 87.88 125 LEU A CA 1
ATOM 981 C C . LEU A 1 125 ? 14.755 -3.310 -0.957 1.00 87.88 125 LEU A C 1
ATOM 983 O O . LEU A 1 125 ? 15.606 -2.581 -1.463 1.00 87.88 125 LEU A O 1
ATOM 987 N N . GLY A 1 126 ? 14.000 -2.941 0.072 1.00 88.12 126 GLY A N 1
ATOM 988 C CA . GLY A 1 126 ? 13.966 -1.587 0.613 1.00 88.12 126 GLY A CA 1
ATOM 989 C C . GLY A 1 126 ? 12.806 -0.758 0.058 1.00 88.12 126 GLY A C 1
ATOM 990 O O . GLY A 1 126 ? 12.036 -1.196 -0.791 1.00 88.12 126 GLY A O 1
ATOM 991 N N . SER A 1 127 ? 12.672 0.463 0.571 1.00 81.94 127 SER A N 1
ATOM 992 C CA . SER A 1 127 ? 11.552 1.366 0.262 1.00 81.94 127 SER A CA 1
ATOM 993 C C . SER A 1 127 ? 11.633 2.035 -1.113 1.00 81.94 127 SER A C 1
ATOM 995 O O . SER A 1 127 ? 10.681 2.684 -1.541 1.00 81.94 127 SER A O 1
ATOM 997 N N . VAL A 1 128 ? 12.763 1.893 -1.804 1.00 86.94 128 VAL A N 1
ATOM 998 C CA . VAL A 1 128 ? 13.005 2.495 -3.114 1.00 86.94 128 VAL A CA 1
ATOM 999 C C . VAL A 1 128 ? 12.416 1.611 -4.209 1.00 86.94 128 VAL A C 1
ATOM 1001 O O . VAL A 1 128 ? 12.757 0.436 -4.321 1.00 86.94 128 VAL A O 1
ATOM 1004 N N . THR A 1 129 ? 11.543 2.181 -5.039 1.00 83.25 129 THR A N 1
ATOM 1005 C CA . THR A 1 129 ? 10.934 1.494 -6.186 1.00 83.25 129 THR A CA 1
ATOM 1006 C C . THR A 1 129 ? 11.038 2.377 -7.428 1.00 83.25 129 THR A C 1
ATOM 1008 O O . THR A 1 129 ? 10.188 3.226 -7.672 1.00 83.25 129 THR A O 1
ATOM 1011 N N . THR A 1 130 ? 12.088 2.179 -8.225 1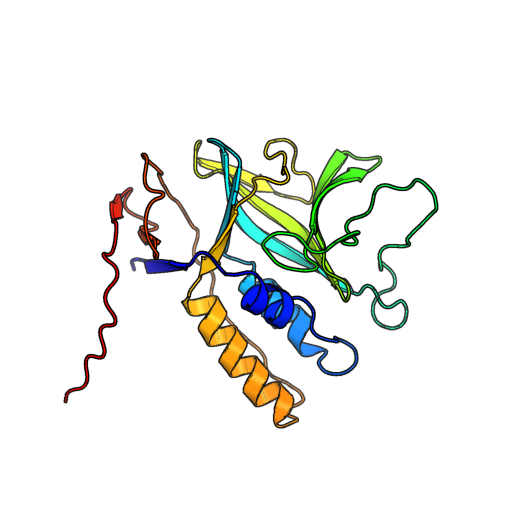.00 81.25 130 THR A N 1
ATOM 1012 C CA . THR A 1 130 ? 12.360 2.976 -9.442 1.00 81.25 130 THR A CA 1
ATOM 1013 C C . THR A 1 130 ? 11.921 2.287 -10.732 1.00 81.25 130 THR A C 1
ATOM 1015 O O . THR A 1 130 ? 11.804 2.920 -11.778 1.00 81.25 130 THR A O 1
ATOM 1018 N N . HIS A 1 131 ? 11.669 0.980 -10.676 1.00 83.38 131 HIS A N 1
ATOM 1019 C CA . HIS A 1 131 ? 11.415 0.143 -11.849 1.00 83.38 131 HIS A CA 1
ATOM 1020 C C . HIS A 1 131 ? 9.930 -0.093 -12.151 1.00 83.38 131 HIS A C 1
ATOM 1022 O O . HIS A 1 131 ? 9.606 -0.838 -13.076 1.00 83.38 131 HIS A O 1
ATOM 1028 N N . PHE A 1 132 ? 9.035 0.511 -11.372 1.00 89.50 132 PHE A N 1
ATOM 1029 C CA . PHE A 1 132 ? 7.592 0.396 -11.526 1.00 89.50 132 PHE A CA 1
ATOM 1030 C C . PHE A 1 132 ? 6.966 1.767 -11.300 1.00 89.50 132 PHE A C 1
ATOM 1032 O O . PHE A 1 132 ? 7.072 2.303 -10.203 1.00 89.50 132 PHE A O 1
ATOM 1039 N N . MET A 1 133 ? 6.340 2.324 -12.337 1.00 91.44 133 MET A N 1
ATOM 1040 C CA . MET A 1 133 ? 5.814 3.685 -12.313 1.00 91.44 133 MET A CA 1
ATOM 1041 C C . MET A 1 133 ? 4.287 3.635 -12.434 1.00 91.44 133 MET A C 1
ATOM 1043 O O . MET A 1 133 ? 3.786 3.454 -13.543 1.00 91.44 133 MET A O 1
ATOM 1047 N N . PRO A 1 134 ? 3.540 3.726 -11.321 1.00 92.81 134 PRO A N 1
ATOM 1048 C CA . PRO A 1 134 ? 2.091 3.591 -11.343 1.00 92.81 134 PRO A CA 1
ATOM 1049 C C . PRO A 1 134 ? 1.436 4.736 -12.121 1.00 92.81 134 PRO A C 1
ATOM 1051 O O . PRO A 1 134 ? 1.875 5.886 -12.055 1.00 92.81 134 PRO A O 1
ATOM 1054 N N . SER A 1 135 ? 0.355 4.426 -12.832 1.00 90.94 135 SER A N 1
ATOM 1055 C CA . SER A 1 135 ? -0.486 5.414 -13.504 1.00 90.94 135 SER A CA 1
ATOM 1056 C C . SER A 1 135 ? -1.970 5.161 -13.197 1.00 90.94 135 SER A C 1
ATOM 1058 O O . SER A 1 135 ? -2.315 4.137 -12.608 1.00 90.94 135 SER A O 1
ATOM 1060 N N . PRO A 1 136 ? -2.896 6.040 -13.620 1.00 88.38 136 PRO A N 1
ATOM 1061 C CA . PRO A 1 136 ? -4.331 5.795 -13.455 1.00 88.38 136 PRO A CA 1
ATOM 1062 C C . PRO A 1 136 ? -4.841 4.498 -14.115 1.00 88.38 136 PRO A C 1
ATOM 1064 O O . PRO A 1 136 ? -5.950 4.051 -13.819 1.00 88.38 136 PRO A O 1
ATOM 1067 N N . THR A 1 137 ? -4.072 3.882 -15.025 1.00 89.31 137 THR A N 1
ATOM 1068 C CA . THR A 1 137 ? -4.439 2.601 -15.650 1.00 89.31 137 THR A CA 1
ATOM 1069 C C . THR A 1 137 ? -4.040 1.372 -14.845 1.00 89.31 137 THR A C 1
ATOM 1071 O O . THR A 1 137 ? -4.455 0.265 -15.221 1.00 89.31 137 THR A O 1
ATOM 1074 N N . ILE A 1 138 ? -3.318 1.558 -13.735 1.00 91.38 138 ILE A N 1
ATOM 1075 C CA . ILE A 1 138 ? -2.835 0.483 -12.877 1.00 91.38 138 ILE A CA 1
ATOM 1076 C C . ILE A 1 138 ? -3.950 -0.485 -12.495 1.00 91.38 138 ILE A C 1
ATOM 1078 O O . ILE A 1 138 ? -5.130 -0.134 -12.326 1.00 91.38 138 ILE A O 1
ATOM 1082 N N . ARG A 1 139 ? -3.569 -1.754 -12.394 1.00 89.44 139 ARG A N 1
ATOM 1083 C CA . ARG A 1 139 ? -4.437 -2.822 -11.924 1.00 89.44 139 ARG A CA 1
ATOM 1084 C C . ARG A 1 139 ? -3.829 -3.461 -10.690 1.00 89.44 139 ARG A C 1
ATOM 1086 O O . ARG A 1 139 ? -2.704 -3.938 -10.747 1.00 89.44 139 ARG A O 1
ATOM 1093 N N . LEU A 1 140 ? -4.600 -3.485 -9.614 1.00 90.00 140 LEU A N 1
ATOM 1094 C CA . LEU A 1 140 ? -4.318 -4.212 -8.390 1.00 90.00 140 LEU A CA 1
ATOM 1095 C C . LEU A 1 140 ? -5.139 -5.501 -8.364 1.00 90.00 140 LEU A C 1
ATOM 1097 O O . LEU A 1 140 ? -6.341 -5.506 -8.658 1.00 90.00 140 LEU A O 1
ATOM 1101 N N . PHE A 1 141 ? -4.458 -6.581 -8.019 1.00 87.94 141 PHE A N 1
ATOM 1102 C CA . PHE A 1 141 ? -5.018 -7.901 -7.837 1.00 87.94 141 PHE A CA 1
ATOM 1103 C C . PHE A 1 141 ? -4.621 -8.447 -6.464 1.00 87.94 141 PHE A C 1
ATOM 1105 O O . PHE A 1 141 ? -3.477 -8.265 -6.046 1.00 87.94 141 PHE A O 1
ATOM 1112 N N . LEU A 1 142 ? -5.550 -9.116 -5.782 1.00 86.56 142 LEU A N 1
ATOM 1113 C CA . LEU A 1 142 ? -5.340 -9.665 -4.440 1.00 86.56 142 LEU A CA 1
ATOM 1114 C C . LEU A 1 142 ? -5.483 -11.187 -4.444 1.00 86.56 142 LEU A C 1
ATOM 1116 O O . LEU A 1 142 ? -6.274 -11.733 -5.216 1.00 86.56 142 LEU A O 1
ATOM 1120 N N . ASP A 1 143 ? -4.730 -11.848 -3.568 1.00 83.56 143 ASP A N 1
ATOM 1121 C CA . ASP A 1 143 ? -4.871 -13.281 -3.317 1.00 83.56 143 ASP A CA 1
ATOM 1122 C C . ASP A 1 143 ? -6.196 -13.581 -2.598 1.00 83.56 143 ASP A C 1
ATOM 1124 O O . ASP A 1 143 ? -6.542 -12.951 -1.597 1.00 83.56 143 ASP A O 1
ATOM 1128 N N . VAL A 1 144 ? -6.935 -14.563 -3.106 1.00 80.12 144 VAL A N 1
ATOM 1129 C CA . VAL A 1 144 ? -8.227 -15.007 -2.570 1.00 80.12 144 VAL A CA 1
ATOM 1130 C C . VAL A 1 144 ? -8.071 -15.568 -1.161 1.00 80.12 144 VAL A C 1
ATOM 1132 O O . VAL A 1 144 ? -8.930 -15.324 -0.312 1.00 80.12 144 VAL A O 1
ATOM 1135 N N . GLY A 1 145 ? -6.967 -16.267 -0.881 1.00 81.06 145 GLY A N 1
ATOM 1136 C CA . GLY A 1 145 ? -6.651 -16.753 0.461 1.00 81.06 145 GLY A CA 1
ATOM 1137 C C . GLY A 1 145 ? -6.484 -15.605 1.456 1.00 81.06 145 GLY A C 1
ATOM 1138 O O . GLY A 1 145 ? -7.082 -15.625 2.533 1.00 81.06 145 GLY A O 1
ATOM 1139 N N . SER A 1 146 ? -5.748 -14.567 1.066 1.00 83.19 146 SER A N 1
ATOM 1140 C CA . SER A 1 146 ? -5.573 -13.340 1.842 1.00 83.19 146 SER A CA 1
ATOM 1141 C C . SER A 1 146 ? -6.885 -12.579 2.067 1.00 83.19 146 SER A C 1
ATOM 1143 O O . SER A 1 146 ? -7.100 -12.073 3.170 1.00 83.19 146 SER A O 1
ATOM 1145 N N . ILE A 1 147 ? -7.793 -12.534 1.082 1.00 83.50 147 ILE A N 1
ATOM 1146 C CA . ILE A 1 147 ? -9.141 -11.952 1.252 1.00 83.50 147 ILE A CA 1
ATOM 1147 C C . ILE A 1 147 ? -9.948 -12.763 2.274 1.00 83.50 147 ILE A C 1
ATOM 1149 O O . ILE A 1 147 ? -10.480 -12.203 3.230 1.00 83.50 147 ILE A O 1
ATOM 1153 N N . ALA A 1 148 ? -9.996 -14.090 2.128 1.00 82.38 148 ALA A N 1
ATOM 1154 C CA . ALA A 1 148 ? -10.734 -14.955 3.048 1.00 82.38 148 ALA A CA 1
ATOM 1155 C C . ALA A 1 148 ? -10.187 -14.870 4.485 1.00 82.38 148 ALA A C 1
ATOM 1157 O O . ALA A 1 148 ? -10.952 -14.843 5.454 1.00 82.38 148 ALA A O 1
ATOM 1158 N N . ALA A 1 149 ? -8.862 -14.790 4.633 1.00 80.56 149 ALA A N 1
ATOM 1159 C CA . ALA A 1 149 ? -8.214 -14.577 5.920 1.00 80.56 149 ALA A CA 1
ATOM 1160 C C . ALA A 1 149 ? -8.590 -13.213 6.516 1.00 80.56 149 ALA A C 1
ATOM 1162 O O . ALA A 1 149 ? -8.936 -13.140 7.697 1.00 80.56 149 ALA A O 1
ATOM 1163 N N . TYR A 1 150 ? -8.571 -12.147 5.708 1.00 85.81 150 TYR A N 1
ATOM 1164 C CA . TYR A 1 150 ? -9.009 -10.817 6.127 1.00 85.81 150 TYR A CA 1
ATOM 1165 C C . TYR A 1 150 ? -10.443 -10.848 6.674 1.00 85.81 150 TYR A C 1
ATOM 1167 O O . TYR A 1 150 ? -10.677 -10.358 7.780 1.00 85.81 150 TYR A O 1
ATOM 1175 N N . ASP A 1 151 ? -11.385 -11.454 5.946 1.00 84.38 151 ASP A N 1
ATOM 1176 C CA . ASP A 1 151 ? -12.793 -11.511 6.352 1.00 84.38 151 ASP A CA 1
ATOM 1177 C C . ASP A 1 151 ? -12.967 -12.243 7.687 1.00 84.38 151 ASP A C 1
ATOM 1179 O O . ASP A 1 151 ? -13.677 -11.767 8.580 1.00 84.38 151 ASP A O 1
ATOM 1183 N N . ALA A 1 152 ? -12.260 -13.362 7.872 1.00 81.69 152 ALA A N 1
ATOM 1184 C CA . ALA A 1 152 ? -12.263 -14.098 9.131 1.00 81.69 152 ALA A CA 1
ATOM 1185 C C . ALA A 1 152 ? -11.750 -13.238 10.302 1.00 81.69 152 ALA A C 1
ATOM 1187 O O . ALA A 1 152 ? -12.379 -13.199 11.363 1.00 81.69 152 ALA A O 1
ATOM 1188 N N . PHE A 1 153 ? -10.650 -12.498 10.114 1.00 78.12 153 PHE A N 1
ATOM 1189 C CA . PHE A 1 153 ? -10.135 -11.589 11.144 1.00 78.12 153 PHE A CA 1
ATOM 1190 C C . PHE A 1 153 ? -11.084 -10.432 11.429 1.00 78.12 153 PHE A C 1
ATOM 1192 O O . PHE A 1 153 ? -11.238 -10.041 12.588 1.00 78.12 153 PHE A O 1
ATOM 1199 N N . TYR A 1 154 ? -11.737 -9.895 10.404 1.00 80.50 154 TYR A N 1
ATOM 1200 C CA . TYR A 1 154 ? -12.666 -8.787 10.563 1.00 80.50 154 TYR A CA 1
ATOM 1201 C C . TYR A 1 154 ? -13.907 -9.185 11.376 1.00 80.50 154 TYR A C 1
ATOM 1203 O O . TYR A 1 154 ? -14.345 -8.430 12.245 1.00 80.50 154 TYR A O 1
ATOM 1211 N N . VAL A 1 155 ? -14.436 -10.396 11.180 1.00 82.25 155 VAL A N 1
ATOM 1212 C CA . VAL A 1 155 ? -15.542 -10.924 11.999 1.00 82.25 155 VAL A CA 1
ATOM 1213 C C . VAL A 1 155 ? -15.137 -11.037 13.473 1.00 82.25 155 VAL A C 1
ATOM 1215 O O . VAL A 1 155 ? -15.869 -10.583 14.354 1.00 82.25 155 VAL A O 1
ATOM 1218 N N . LEU A 1 156 ? -13.949 -11.575 13.755 1.00 77.31 156 LEU A N 1
ATOM 1219 C CA . LEU A 1 156 ? -13.431 -11.687 15.125 1.00 77.31 156 LEU A CA 1
ATOM 1220 C C . LEU A 1 156 ? -13.168 -10.309 15.759 1.00 77.31 156 LEU A C 1
ATOM 1222 O O . LEU A 1 156 ? -13.468 -10.085 16.934 1.00 77.31 156 LEU A O 1
ATOM 1226 N N . ALA A 1 157 ? -12.674 -9.355 14.966 1.00 74.62 157 ALA A N 1
ATOM 1227 C CA . ALA A 1 157 ? -12.481 -7.969 15.374 1.00 74.62 157 ALA A CA 1
ATOM 1228 C C . ALA A 1 157 ? -13.793 -7.309 15.828 1.00 74.62 157 ALA A C 1
ATOM 1230 O O . ALA A 1 157 ? -13.816 -6.624 16.851 1.00 74.62 157 ALA A O 1
ATOM 1231 N N . GLN A 1 158 ? -14.892 -7.540 15.104 1.00 76.62 158 GLN A N 1
ATOM 1232 C CA . GLN A 1 158 ? -16.218 -7.045 15.488 1.00 76.62 158 GLN A CA 1
ATOM 1233 C C . GLN A 1 158 ? -16.758 -7.710 16.758 1.00 76.62 158 GLN A C 1
ATOM 1235 O O . GLN A 1 158 ? -17.466 -7.065 17.529 1.00 76.62 158 GLN A O 1
ATOM 1240 N N . ALA A 1 159 ? -16.395 -8.969 17.006 1.00 79.44 159 ALA A N 1
ATOM 1241 C CA . ALA A 1 159 ? -16.757 -9.695 18.224 1.00 79.44 159 ALA A CA 1
ATOM 1242 C C . ALA A 1 159 ? -16.029 -9.182 19.487 1.00 79.44 159 ALA A C 1
ATOM 1244 O O . ALA A 1 159 ? -16.337 -9.618 20.596 1.00 79.44 159 ALA A O 1
ATOM 1245 N N . GLY A 1 160 ? -15.091 -8.235 19.347 1.00 67.00 160 GLY A N 1
ATOM 1246 C CA . GLY A 1 160 ? -14.368 -7.630 20.466 1.00 67.00 160 GLY A CA 1
ATOM 1247 C C . GLY A 1 160 ? -13.168 -8.446 20.951 1.00 67.00 160 GLY A C 1
ATOM 1248 O O . GLY A 1 160 ? -12.657 -8.189 22.046 1.00 67.00 160 GLY A O 1
ATOM 1249 N N . GLU A 1 161 ? -12.692 -9.413 20.161 1.00 61.41 161 GLU A N 1
ATOM 1250 C CA . GLU A 1 161 ? -11.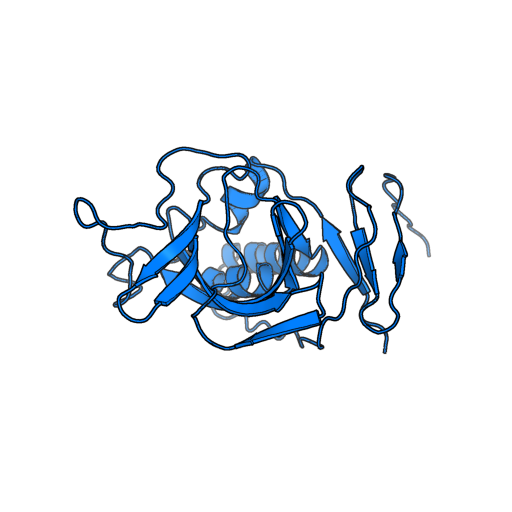484 -10.167 20.488 1.00 61.41 161 GLU A CA 1
ATOM 1251 C C . GLU A 1 161 ? -10.241 -9.279 20.339 1.00 61.41 161 GLU A C 1
ATOM 1253 O O . GLU A 1 161 ? -9.835 -8.882 19.249 1.00 61.41 161 GLU A O 1
ATOM 1258 N N . LYS A 1 162 ? -9.629 -8.932 21.478 1.00 54.22 162 LYS A N 1
ATOM 1259 C CA . LYS A 1 162 ? -8.568 -7.913 21.565 1.00 54.22 162 LYS A CA 1
ATOM 1260 C C . LYS A 1 162 ? -7.190 -8.372 21.085 1.00 54.22 162 LYS A C 1
ATOM 1262 O O . LYS A 1 162 ? -6.257 -7.572 21.087 1.00 54.22 162 LYS A O 1
ATOM 1267 N N . GLN A 1 163 ? -7.015 -9.642 20.732 1.00 47.91 163 GLN A N 1
ATOM 1268 C CA . GLN A 1 163 ? -5.692 -10.162 20.413 1.00 47.91 163 GLN A CA 1
ATOM 1269 C C . GLN A 1 163 ? -5.779 -11.362 19.481 1.00 47.91 163 GLN A C 1
ATOM 1271 O O . GLN A 1 163 ? -5.888 -12.502 19.919 1.00 47.91 163 GLN A O 1
ATOM 1276 N N . ILE A 1 164 ? -5.672 -11.091 18.187 1.00 50.62 164 ILE A N 1
ATOM 1277 C CA . ILE A 1 164 ? -5.544 -12.132 17.180 1.00 50.62 164 ILE A CA 1
ATOM 1278 C C . ILE A 1 164 ? -4.137 -12.020 16.609 1.00 50.62 164 ILE A C 1
ATOM 1280 O O . ILE A 1 164 ? -3.722 -10.944 16.181 1.00 50.62 164 ILE A O 1
ATOM 1284 N N . ARG A 1 165 ? -3.363 -13.105 16.690 1.00 41.53 165 ARG A N 1
ATOM 1285 C CA . ARG A 1 165 ? -2.056 -13.212 16.035 1.00 41.53 165 ARG A CA 1
ATOM 1286 C C . ARG A 1 165 ? -2.265 -13.954 14.729 1.00 41.53 165 ARG A C 1
ATOM 1288 O O . ARG A 1 165 ? -2.517 -15.157 14.791 1.00 41.53 165 ARG A O 1
ATOM 1295 N N . PRO A 1 166 ? -2.131 -13.316 13.568 1.00 45.22 166 PRO A N 1
ATOM 1296 C CA . PRO A 1 166 ? -2.096 -14.094 12.354 1.00 45.22 166 PRO A CA 1
ATOM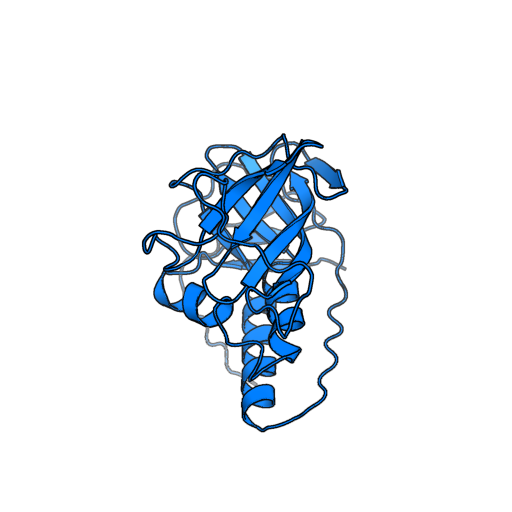 1297 C C . PRO A 1 166 ? -0.649 -14.522 12.144 1.00 45.22 166 PRO A C 1
ATOM 1299 O O . PRO A 1 166 ? 0.286 -13.731 12.263 1.00 45.22 166 PRO A O 1
ATOM 1302 N N . PHE A 1 167 ? -0.469 -15.807 11.899 1.00 38.12 167 PHE A N 1
ATOM 1303 C CA . PHE A 1 167 ? 0.744 -16.338 11.309 1.00 38.12 167 PHE A CA 1
ATOM 1304 C C . PHE A 1 167 ? 0.304 -16.843 9.941 1.00 38.12 167 PHE A C 1
ATOM 1306 O O . PHE A 1 167 ? -0.411 -17.839 9.860 1.00 38.12 167 PHE A O 1
ATOM 1313 N N . VAL A 1 168 ? 0.660 -16.118 8.885 1.00 43.97 168 VAL A N 1
ATOM 1314 C CA . VAL A 1 168 ? 0.618 -16.646 7.521 1.00 43.97 168 VAL A CA 1
ATOM 1315 C C . VAL A 1 168 ? 2.075 -16.825 7.118 1.00 43.97 168 VAL A C 1
ATOM 1317 O O . VAL A 1 168 ? 2.842 -15.863 7.111 1.00 43.97 168 VAL A O 1
ATOM 1320 N N . ASP A 1 169 ? 2.479 -18.076 6.916 1.00 37.00 169 ASP A N 1
ATOM 1321 C CA . ASP A 1 169 ? 3.838 -18.438 6.515 1.00 37.00 169 ASP A CA 1
ATOM 1322 C C . ASP A 1 169 ? 3.977 -18.167 5.009 1.00 37.00 169 ASP A C 1
ATOM 1324 O O . ASP A 1 169 ? 3.254 -18.748 4.196 1.00 37.00 169 ASP A O 1
ATOM 1328 N N . LEU A 1 170 ? 4.836 -17.218 4.636 1.00 36.94 170 LEU A N 1
ATOM 1329 C CA . LEU A 1 170 ? 4.986 -16.751 3.257 1.00 36.94 170 LEU A CA 1
ATOM 1330 C C . LEU A 1 170 ? 6.141 -17.486 2.574 1.00 36.94 170 LEU A C 1
ATOM 1332 O O . LEU A 1 170 ? 7.308 -17.290 2.912 1.00 36.94 170 LEU A O 1
ATOM 1336 N N . HIS A 1 171 ? 5.825 -18.305 1.573 1.00 35.72 171 HIS A N 1
ATOM 1337 C CA . HIS A 1 171 ? 6.819 -18.901 0.681 1.00 35.72 171 HIS A CA 1
ATOM 1338 C C . HIS A 1 171 ? 7.061 -18.012 -0.555 1.00 35.72 171 HIS A C 1
ATOM 1340 O O . HIS A 1 171 ? 6.149 -17.358 -1.054 1.00 35.72 171 HIS A O 1
ATOM 1346 N N . HIS A 1 172 ? 8.310 -17.988 -1.038 1.00 35.97 172 HIS A N 1
ATOM 1347 C CA . HIS A 1 172 ? 8.782 -17.180 -2.172 1.00 35.97 172 HIS A CA 1
ATOM 1348 C C . HIS A 1 172 ? 7.931 -17.349 -3.435 1.00 35.97 172 HIS A C 1
ATOM 1350 O O . HIS A 1 172 ? 7.719 -18.477 -3.855 1.00 35.97 172 HIS A O 1
ATOM 1356 N N . VAL A 1 173 ? 7.538 -16.236 -4.064 1.00 37.94 173 VAL A N 1
ATOM 1357 C CA . VAL A 1 173 ? 6.752 -16.170 -5.310 1.00 37.94 173 VAL A CA 1
ATOM 1358 C C . VAL A 1 173 ? 7.692 -16.148 -6.528 1.00 37.94 173 VAL A C 1
ATOM 1360 O O . VAL A 1 173 ? 8.672 -15.411 -6.523 1.00 37.94 173 VAL A O 1
ATOM 1363 N N . SER A 1 174 ? 7.405 -16.909 -7.589 1.00 32.53 174 SER A N 1
ATOM 1364 C CA . SER A 1 174 ? 7.991 -16.723 -8.928 1.00 32.53 174 SER A CA 1
ATOM 1365 C C . SER A 1 174 ? 6.886 -16.904 -9.973 1.00 32.53 174 SER A C 1
ATOM 1367 O O . SER A 1 174 ? 6.090 -17.830 -9.847 1.00 32.53 174 SER A O 1
ATOM 1369 N N . VAL A 1 175 ? 6.763 -15.994 -10.949 1.00 37.66 175 VAL A N 1
ATOM 1370 C CA . VAL A 1 175 ? 5.669 -16.018 -11.943 1.00 37.66 175 VAL A CA 1
ATOM 1371 C C . VAL A 1 175 ? 6.194 -15.605 -13.310 1.00 37.66 175 VAL A C 1
ATOM 1373 O O . VAL A 1 175 ? 6.951 -14.644 -13.390 1.00 37.66 175 VAL A O 1
ATOM 1376 N N . GLY A 1 176 ? 5.772 -16.301 -14.369 1.00 31.50 176 GLY A N 1
ATOM 1377 C CA . GLY A 1 176 ? 5.909 -15.853 -15.757 1.00 31.50 176 GLY A CA 1
ATOM 1378 C C . GLY A 1 176 ? 4.537 -15.485 -16.323 1.00 31.50 176 GLY A C 1
ATOM 1379 O O . GLY A 1 176 ? 3.587 -16.242 -16.139 1.00 31.50 176 GLY A O 1
ATOM 1380 N N . PHE A 1 177 ? 4.424 -14.329 -16.980 1.00 38.62 177 PHE A N 1
ATOM 1381 C CA . PHE A 1 177 ? 3.185 -13.852 -17.600 1.00 38.62 177 PHE A CA 1
ATOM 1382 C C . PHE A 1 177 ? 3.356 -13.752 -19.116 1.00 38.62 177 PHE A C 1
ATOM 1384 O O . PHE A 1 177 ? 3.984 -12.813 -19.594 1.00 38.62 177 PHE A O 1
ATOM 1391 N N . ASP A 1 178 ? 2.731 -14.666 -19.854 1.00 34.16 178 ASP A N 1
ATOM 1392 C CA . ASP A 1 178 ? 2.395 -14.449 -21.263 1.00 34.16 178 ASP A CA 1
ATOM 1393 C C . ASP A 1 178 ? 0.904 -14.077 -21.332 1.00 34.16 178 ASP A C 1
ATOM 1395 O O . ASP A 1 178 ? 0.093 -14.717 -20.682 1.00 34.16 178 ASP A O 1
ATOM 1399 N N . ASP A 1 179 ? 0.549 -13.000 -22.032 1.00 36.47 179 ASP A N 1
ATOM 1400 C CA . ASP A 1 179 ? -0.798 -12.511 -22.392 1.00 36.47 179 ASP A CA 1
ATOM 1401 C C . ASP A 1 179 ? -2.055 -13.221 -21.809 1.00 36.47 179 ASP A C 1
ATOM 1403 O O . ASP A 1 179 ? -2.795 -13.902 -22.522 1.00 36.47 179 ASP A O 1
ATOM 1407 N N . TYR A 1 180 ? -2.413 -12.958 -20.542 1.00 42.97 180 TYR A N 1
ATOM 1408 C CA . TYR A 1 180 ? -3.707 -13.379 -19.964 1.00 42.97 180 TYR A CA 1
ATOM 1409 C C . TYR A 1 180 ? -4.377 -12.273 -19.138 1.00 42.97 180 TYR A C 1
ATOM 1411 O O . TYR A 1 180 ? -4.263 -12.225 -17.918 1.00 42.97 180 TYR A O 1
ATOM 1419 N N . PHE A 1 181 ? -5.156 -11.399 -19.784 1.00 46.41 181 PHE A N 1
ATOM 1420 C CA . PHE A 1 181 ? -6.040 -10.462 -19.074 1.00 46.41 181 PHE A CA 1
ATOM 1421 C C . PHE A 1 181 ? -7.407 -10.327 -19.749 1.00 46.41 181 PHE A C 1
ATOM 1423 O O . PHE A 1 181 ? -7.792 -9.259 -20.218 1.00 46.41 181 PHE A O 1
ATOM 1430 N N . ALA A 1 182 ? -8.172 -11.418 -19.755 1.00 38.12 182 ALA A N 1
ATOM 1431 C CA . ALA A 1 182 ? -9.608 -11.378 -20.005 1.00 38.12 182 ALA A CA 1
ATOM 1432 C C . ALA A 1 182 ? -10.299 -12.501 -19.211 1.00 38.12 182 ALA A C 1
ATOM 1434 O O . ALA A 1 182 ? -10.229 -13.662 -19.610 1.00 38.12 182 ALA A O 1
ATOM 1435 N N . ALA A 1 183 ? -10.985 -12.113 -18.127 1.00 35.44 183 ALA A N 1
ATOM 1436 C CA . ALA A 1 183 ? -11.836 -12.911 -17.228 1.00 35.44 183 ALA A CA 1
ATOM 1437 C C . ALA A 1 183 ? -11.204 -13.417 -15.909 1.00 35.44 183 ALA A C 1
ATOM 1439 O O . ALA A 1 183 ? -10.644 -14.501 -15.837 1.00 35.44 183 ALA A O 1
ATOM 1440 N N . GLY A 1 184 ? -11.443 -12.657 -14.835 1.00 53.19 184 GLY A N 1
ATOM 1441 C CA . GLY A 1 184 ? -12.021 -13.215 -13.605 1.00 53.19 184 GLY A CA 1
ATOM 1442 C C . GLY A 1 184 ? -11.077 -13.674 -12.500 1.00 53.19 184 GLY A C 1
ATOM 1443 O O . GLY A 1 184 ? -11.179 -13.150 -11.399 1.00 53.19 184 GLY A O 1
ATOM 1444 N N . VAL A 1 185 ? -10.198 -14.634 -12.761 1.00 42.41 185 VAL A N 1
ATOM 1445 C CA . VAL A 1 185 ? -9.387 -15.303 -11.731 1.00 42.41 185 VAL A CA 1
ATOM 1446 C C . VAL A 1 185 ? -8.104 -15.809 -12.387 1.00 42.41 185 VAL A C 1
ATOM 1448 O O . VAL A 1 185 ? -8.165 -16.399 -13.468 1.00 42.41 185 VAL A O 1
ATOM 1451 N N . ILE A 1 186 ? -6.947 -15.573 -11.768 1.00 51.84 186 ILE A N 1
ATOM 1452 C CA . ILE A 1 186 ? -5.649 -16.050 -12.260 1.00 51.84 186 ILE A CA 1
ATOM 1453 C C . ILE A 1 186 ? -5.056 -17.002 -11.227 1.00 51.84 186 ILE A C 1
ATOM 1455 O O . ILE A 1 186 ? -4.827 -16.611 -10.086 1.00 51.84 186 ILE A O 1
ATOM 1459 N N . THR A 1 187 ? -4.774 -18.235 -11.642 1.00 42.25 187 THR A N 1
ATOM 1460 C CA . THR A 1 187 ? -3.993 -19.180 -10.844 1.00 42.25 187 THR A CA 1
ATOM 1461 C C . THR A 1 187 ? -2.517 -19.019 -11.168 1.00 42.25 187 THR A C 1
ATOM 1463 O O . THR A 1 187 ? -2.116 -19.091 -12.334 1.00 42.25 187 THR A O 1
ATOM 1466 N N . VAL A 1 188 ? -1.712 -18.836 -10.128 1.00 46.50 188 VAL A N 1
ATOM 1467 C CA . VAL A 1 188 ? -0.263 -18.690 -10.219 1.00 46.50 188 VAL A CA 1
ATOM 1468 C C . VAL A 1 188 ? 0.408 -19.879 -9.529 1.00 46.50 188 VAL A C 1
ATOM 1470 O O . VAL A 1 188 ? 0.298 -20.034 -8.311 1.00 46.50 188 VAL A O 1
ATOM 1473 N N . ASP A 1 189 ? 1.111 -20.708 -10.309 1.00 39.12 189 ASP A N 1
ATOM 1474 C CA . ASP A 1 189 ? 1.946 -21.805 -9.805 1.00 39.12 189 ASP A CA 1
ATOM 1475 C C . ASP A 1 189 ? 3.384 -21.311 -9.572 1.00 39.12 189 ASP A C 1
ATOM 1477 O O . ASP A 1 189 ? 4.095 -20.915 -10.495 1.00 39.12 189 ASP A O 1
ATOM 1481 N N . ILE A 1 190 ? 3.824 -21.328 -8.314 1.00 45.22 190 ILE A N 1
ATOM 1482 C CA . ILE A 1 190 ? 4.991 -20.552 -7.861 1.00 45.22 190 ILE A CA 1
ATOM 1483 C C . ILE A 1 190 ? 6.352 -21.261 -8.014 1.00 45.22 190 ILE A C 1
ATOM 1485 O O . ILE A 1 190 ? 7.405 -20.671 -7.769 1.00 45.22 190 ILE A O 1
ATOM 1489 N N . LEU A 1 191 ? 6.371 -22.509 -8.483 1.00 30.84 191 LEU A N 1
ATOM 1490 C CA . LEU A 1 191 ? 7.611 -23.277 -8.703 1.00 30.84 191 LEU A CA 1
ATOM 1491 C C . LEU A 1 191 ? 7.774 -23.815 -10.128 1.00 30.84 191 LEU A C 1
ATOM 1493 O O . LEU A 1 191 ? 8.873 -24.218 -10.496 1.00 30.84 191 LEU A O 1
ATOM 1497 N N . ASN A 1 192 ? 6.711 -23.798 -10.931 1.00 30.41 192 ASN A N 1
ATOM 1498 C CA . ASN A 1 192 ? 6.725 -24.228 -12.321 1.00 30.41 192 ASN A CA 1
ATOM 1499 C C . ASN A 1 192 ? 6.003 -23.160 -13.132 1.00 30.41 192 ASN A C 1
ATOM 1501 O O . ASN A 1 192 ? 4.833 -22.904 -12.893 1.00 30.41 192 ASN A O 1
ATOM 1505 N N . THR A 1 193 ? 6.719 -22.547 -14.064 1.00 31.41 193 THR A N 1
ATOM 1506 C CA . THR A 1 193 ? 6.353 -21.416 -14.926 1.00 31.41 193 THR A CA 1
ATOM 1507 C C . THR A 1 193 ? 5.079 -21.655 -15.760 1.00 31.41 193 THR A C 1
ATOM 1509 O O . THR A 1 193 ? 5.150 -21.776 -16.979 1.00 31.41 193 THR A O 1
ATOM 1512 N N . VAL A 1 194 ? 3.907 -21.777 -15.132 1.00 31.44 194 VAL A N 1
ATOM 1513 C CA . VAL A 1 194 ? 2.634 -22.042 -15.811 1.00 31.44 194 VAL A CA 1
ATOM 1514 C C . VAL A 1 194 ? 1.520 -21.235 -15.145 1.00 31.44 194 VAL A C 1
ATOM 1516 O O . VAL A 1 194 ? 1.063 -21.548 -14.051 1.00 31.44 194 VAL A O 1
ATOM 1519 N N . VAL A 1 195 ? 1.059 -20.193 -15.835 1.00 35.44 195 VAL A N 1
ATOM 1520 C CA . VAL A 1 195 ? -0.207 -19.512 -15.540 1.00 35.44 195 VAL A CA 1
ATOM 1521 C C . VAL A 1 195 ? -1.293 -20.204 -16.355 1.00 35.44 195 VAL A C 1
ATOM 1523 O O . VAL A 1 195 ? -1.152 -20.359 -17.568 1.00 35.44 195 VAL A O 1
ATOM 1526 N N . SER A 1 196 ? -2.376 -20.631 -15.707 1.00 37.12 196 SER A N 1
ATOM 1527 C CA . SER A 1 196 ? -3.540 -21.188 -16.404 1.00 37.12 196 SER A CA 1
ATOM 1528 C C . SER A 1 196 ? -4.781 -20.337 -16.145 1.00 37.12 196 SER A C 1
ATOM 1530 O O . SER A 1 196 ? -5.032 -19.879 -15.031 1.00 37.12 196 SER A O 1
ATOM 1532 N N . LYS A 1 197 ? -5.549 -20.080 -17.209 1.00 35.31 197 LYS A N 1
ATOM 1533 C CA . LYS A 1 197 ? -6.828 -19.370 -17.146 1.00 35.31 197 LYS A CA 1
ATOM 1534 C C . LYS A 1 197 ? -7.883 -20.306 -16.556 1.00 35.31 197 LYS A C 1
ATOM 1536 O O . LYS A 1 197 ? -8.176 -21.338 -17.157 1.00 35.31 197 LYS A O 1
ATOM 1541 N N . VAL A 1 198 ? -8.493 -19.925 -15.436 1.00 37.47 198 VAL A N 1
ATOM 1542 C CA . VAL A 1 198 ? -9.682 -20.609 -14.910 1.00 37.47 198 VAL A CA 1
ATOM 1543 C C . VAL A 1 198 ? -10.918 -19.910 -15.480 1.00 37.47 198 VAL A C 1
ATOM 1545 O O . VAL A 1 198 ? -11.095 -18.703 -15.320 1.00 37.47 198 VAL A O 1
ATOM 1548 N N . GLU A 1 199 ? -11.748 -20.641 -16.228 1.00 28.70 199 GLU A N 1
ATOM 1549 C CA . GLU A 1 199 ? -13.000 -20.098 -16.770 1.00 28.70 199 GLU A CA 1
ATOM 1550 C C . GLU A 1 199 ? -13.980 -19.701 -15.650 1.00 28.70 199 GLU A C 1
ATOM 1552 O O . GLU A 1 199 ? -14.003 -20.339 -14.595 1.00 28.70 199 GLU A O 1
ATOM 1557 N N . PRO A 1 200 ? -14.820 -18.668 -15.862 1.00 27.22 200 PRO A N 1
ATOM 1558 C CA . PRO A 1 200 ? -15.755 -18.198 -14.851 1.00 27.22 200 PRO A CA 1
ATOM 1559 C C . PRO A 1 200 ? -16.836 -19.252 -14.593 1.00 27.22 200 PRO A C 1
ATOM 1561 O O . PRO A 1 200 ? -17.737 -19.460 -15.404 1.00 27.22 200 PRO A O 1
ATOM 1564 N N . GLY A 1 201 ? -16.763 -19.902 -13.436 1.00 25.38 201 GLY A N 1
ATOM 1565 C CA . GLY A 1 201 ? -17.776 -20.844 -12.988 1.00 25.38 201 GLY A CA 1
ATOM 1566 C C . GLY A 1 201 ? -17.708 -21.034 -11.483 1.00 25.38 201 GLY A C 1
ATOM 1567 O O . GLY A 1 201 ? -16.749 -21.600 -10.968 1.00 25.38 201 GLY A O 1
ATOM 1568 N N . ILE A 1 202 ? -18.753 -20.587 -10.783 1.00 26.89 202 ILE A N 1
ATOM 1569 C CA . ILE A 1 202 ? -19.022 -20.954 -9.391 1.00 26.89 202 ILE A CA 1
ATOM 1570 C C . ILE A 1 202 ? -18.987 -22.485 -9.305 1.00 26.89 202 ILE A C 1
ATOM 1572 O O . ILE A 1 202 ? -19.879 -23.156 -9.826 1.00 26.89 202 ILE A O 1
ATOM 1576 N N . ARG A 1 203 ? -17.975 -23.050 -8.642 1.00 24.09 203 ARG A N 1
ATOM 1577 C CA . ARG A 1 203 ? -17.995 -24.450 -8.211 1.00 24.09 203 ARG A CA 1
ATOM 1578 C C . ARG A 1 203 ? -18.257 -24.504 -6.716 1.00 24.09 203 ARG A C 1
ATOM 1580 O O . ARG A 1 203 ? -17.348 -24.538 -5.900 1.00 24.09 203 ARG A O 1
ATOM 1587 N N . LEU A 1 204 ? -19.541 -24.557 -6.376 1.00 25.27 204 LEU A N 1
ATOM 1588 C CA . LEU A 1 204 ? -19.974 -25.242 -5.167 1.00 25.27 204 LEU A CA 1
ATOM 1589 C C . LEU A 1 204 ? -19.787 -26.741 -5.419 1.00 25.27 204 LEU A C 1
ATOM 1591 O O . LEU A 1 204 ? -20.582 -27.345 -6.135 1.00 25.27 204 LEU A O 1
ATOM 1595 N N . SER A 1 205 ? -18.750 -27.347 -4.848 1.00 24.03 205 SER A N 1
ATOM 1596 C CA . SER A 1 205 ? -18.721 -28.798 -4.655 1.00 24.03 205 SER A CA 1
ATOM 1597 C C . SER A 1 205 ? -18.958 -29.083 -3.181 1.00 24.03 205 SER A C 1
ATOM 1599 O O . SER A 1 205 ? -18.074 -28.936 -2.339 1.00 24.03 205 SER A O 1
ATOM 1601 N N . ARG A 1 206 ? -20.206 -29.443 -2.894 1.00 27.64 206 ARG A N 1
ATOM 1602 C CA . ARG A 1 206 ? -20.588 -30.219 -1.720 1.00 27.64 206 ARG A CA 1
ATOM 1603 C C . ARG A 1 206 ? -20.266 -31.692 -2.005 1.00 27.64 206 ARG A C 1
ATOM 1605 O O . ARG A 1 206 ? -20.152 -32.063 -3.169 1.00 27.64 206 ARG A O 1
ATOM 1612 N N . GLU A 1 207 ? -20.272 -32.480 -0.933 1.00 26.86 207 GLU A N 1
ATOM 1613 C CA . GLU A 1 207 ? -20.176 -33.951 -0.854 1.00 26.86 207 GLU A CA 1
ATOM 1614 C C . GLU A 1 207 ? -18.750 -34.465 -0.603 1.00 26.86 207 GLU A C 1
ATOM 1616 O O . GLU A 1 207 ? -17.806 -34.038 -1.255 1.00 26.86 207 GLU A O 1
ATOM 1621 N N . GLY A 1 208 ? -18.516 -35.356 0.359 1.00 33.50 208 GLY A N 1
ATOM 1622 C CA . GLY A 1 208 ? -19.398 -36.104 1.260 1.00 33.50 208 GLY A CA 1
ATOM 1623 C C . GLY A 1 208 ? -18.539 -36.959 2.187 1.00 33.50 208 GLY A C 1
ATOM 1624 O O . GLY A 1 208 ? -17.361 -37.195 1.833 1.00 33.50 208 GLY A O 1
#

pLDDT: mean 73.26, std 22.0, range [24.03, 95.5]

Sequence (208 aa):
MNLHVEIVRIQQDEMTGLLDRDWLQYLQMRYCTSQLLVVAILVEGSTSIAINTVEPYSRDILLDAHHEQKLFDAATSFPSAPDRYGFLSICQLSTPDDFKLTIGSLTCSFLVTSSLRLDIISVSLGSVTTHFMPSPTIRLFLDVGSIAAYDAFYVLAQAGEKQIRPFVDLHHVSVGFDDYFAAGVITVDILNTVVSKVEPGIRLSREG

Secondary structure (DSSP, 8-state):
---EEEEEE--HHHHHHHH---TTT-TTHHHHHHHHHTT-EEEETTEEEEEEEEEEEESSTTT-TTPPP--TT----S-SS-BTTBS-EEEEEE-SS-EEEEEE-SSEEEEEEEEEETTTTEEEESS---S----TT-EEEEEHHHHHHHHHHHHHHHTT----------PPP-----S--SSSEEEEESSS--EEEPPS--------

Radius of gyration: 17.3 Å; chains: 1; bounding box: 37×59×44 Å